Protein AF-M1B7R0-F1 (afdb_monomer_lite)

Foldseek 3Di:
DDDDDFFALCLCCPQQVCLLVLLLVLLLVVCVVPLQVLLLLLVQQVLCCQFPHLACQQLDDDDPAADHLCCAPCNPVHRDDSVSLVVSVVSSCVRHNPRAASSVSSQSSNQSSQVSQAHDHDRGGGDHHHDPYHDNPSSNPLDDALQDAPVSLQVSCVVSVHHPVRSLVSVLSLLEHKDFLLQQLCVLPDPDPLADVVLSVVSCVQRPNDDRRRGIDQQAPPRHSHSDCSNVVCLVVSNGRGPRSVNPD

Structure (mmCIF, N/CA/C/O backbone):
data_AF-M1B7R0-F1
#
_entry.id   AF-M1B7R0-F1
#
loop_
_atom_site.group_PDB
_atom_site.id
_atom_site.type_symbol
_atom_site.label_atom_id
_atom_site.label_alt_id
_atom_site.label_comp_id
_atom_site.label_asym_id
_atom_site.label_entity_id
_atom_site.label_seq_id
_atom_site.pdbx_PDB_ins_code
_atom_site.Cartn_x
_atom_site.Cartn_y
_atom_site.Cartn_z
_atom_site.occupancy
_atom_site.B_iso_or_equiv
_atom_site.auth_seq_id
_atom_site.auth_comp_id
_atom_site.auth_asym_id
_atom_site.auth_atom_id
_atom_site.pdbx_PDB_model_num
ATOM 1 N N . MET A 1 1 ? 5.293 -6.632 29.493 1.00 32.34 1 MET A N 1
ATOM 2 C CA . MET A 1 1 ? 4.558 -7.903 29.321 1.00 32.34 1 MET A CA 1
ATOM 3 C C . MET A 1 1 ? 3.553 -7.681 28.199 1.00 32.34 1 MET A C 1
ATOM 5 O O . MET A 1 1 ? 2.578 -6.973 28.404 1.00 32.34 1 MET A O 1
ATOM 9 N N . GLN A 1 2 ? 3.870 -8.128 26.983 1.00 43.91 2 GLN A N 1
ATOM 10 C CA . GLN A 1 2 ? 3.023 -7.921 25.803 1.00 43.91 2 GLN A CA 1
ATOM 11 C C . GLN A 1 2 ? 1.962 -9.028 25.794 1.00 43.91 2 GLN A C 1
ATOM 13 O O . GLN A 1 2 ? 2.296 -10.211 25.785 1.00 43.91 2 GLN A O 1
ATOM 18 N N . CYS A 1 3 ? 0.686 -8.660 25.907 1.00 49.50 3 CYS A N 1
ATOM 19 C CA . CYS A 1 3 ? -0.411 -9.622 25.883 1.00 49.50 3 CYS A CA 1
ATOM 20 C C . CYS A 1 3 ? -0.697 -9.995 24.421 1.00 49.50 3 CYS A C 1
ATOM 22 O O . CYS A 1 3 ? -1.231 -9.181 23.670 1.00 49.50 3 CYS A O 1
ATOM 24 N N . HIS A 1 4 ? -0.317 -11.204 24.002 1.00 55.84 4 HIS A N 1
ATOM 25 C CA . HIS A 1 4 ? -0.637 -11.722 22.671 1.00 55.84 4 HIS A CA 1
ATOM 26 C C . HIS A 1 4 ? -1.998 -12.421 22.708 1.00 55.84 4 HIS A C 1
ATOM 28 O O . HIS A 1 4 ? -2.091 -13.616 22.981 1.00 55.84 4 HIS A O 1
ATOM 34 N N . ALA A 1 5 ? -3.069 -11.670 22.449 1.00 65.69 5 ALA A N 1
ATOM 35 C CA . ALA A 1 5 ? -4.376 -12.268 22.206 1.00 65.69 5 ALA A CA 1
ATOM 36 C C . ALA A 1 5 ? -4.385 -12.942 20.822 1.00 65.69 5 ALA A C 1
ATOM 38 O O . ALA A 1 5 ? -3.961 -12.352 19.827 1.00 65.69 5 ALA A O 1
ATOM 39 N N . GLN A 1 6 ? -4.863 -14.185 20.751 1.00 85.00 6 GLN A N 1
ATOM 40 C CA . GLN A 1 6 ? -4.980 -14.906 19.486 1.00 85.00 6 GLN A CA 1
ATOM 41 C C . GLN A 1 6 ? -6.081 -14.278 18.620 1.00 85.00 6 GLN A C 1
ATOM 43 O O . GLN A 1 6 ? -7.233 -14.182 19.043 1.00 85.00 6 GLN A O 1
ATOM 48 N N . LEU A 1 7 ? -5.737 -13.882 17.390 1.00 95.88 7 LEU A N 1
ATOM 49 C CA . LEU A 1 7 ? -6.707 -13.340 16.439 1.00 95.88 7 LEU A CA 1
ATOM 50 C C . LEU A 1 7 ? -7.730 -14.411 16.015 1.00 95.88 7 LEU A C 1
ATOM 52 O O . LEU A 1 7 ? -7.374 -15.561 15.734 1.00 95.88 7 LEU A O 1
ATOM 56 N N . SER A 1 8 ? -8.998 -14.020 15.885 1.00 96.88 8 SER A N 1
ATOM 57 C CA . SER A 1 8 ? -10.110 -14.892 15.485 1.00 96.88 8 SER A CA 1
ATOM 58 C C . SER A 1 8 ? -10.881 -14.312 14.307 1.00 96.88 8 SER A C 1
ATOM 60 O O . SER A 1 8 ? -11.045 -13.105 14.194 1.00 96.88 8 SER A O 1
ATOM 62 N N . SER A 1 9 ? -11.401 -15.165 13.427 1.00 97.38 9 SER A N 1
ATOM 63 C CA . SER A 1 9 ? -12.282 -14.725 12.337 1.00 97.38 9 SER A CA 1
ATOM 64 C C . SER A 1 9 ? -13.678 -14.319 12.810 1.00 97.38 9 SER A C 1
ATOM 66 O O . SER A 1 9 ? -14.395 -13.676 12.059 1.00 97.38 9 SER A O 1
ATOM 68 N N . THR A 1 10 ? -14.046 -14.689 14.038 1.00 97.44 10 THR A N 1
ATOM 69 C CA . THR A 1 10 ? -15.365 -14.448 14.645 1.00 97.44 10 THR A CA 1
ATOM 70 C C . THR A 1 10 ? -15.328 -13.375 15.738 1.00 97.44 10 THR A C 1
ATOM 72 O O . THR A 1 10 ? -16.251 -13.261 16.542 1.00 97.44 10 THR A O 1
ATOM 75 N N . PHE A 1 11 ? -14.238 -12.597 15.816 1.00 98.31 11 PHE A N 1
ATOM 76 C CA . PHE A 1 11 ? -13.981 -11.658 16.917 1.00 98.31 11 PHE A CA 1
ATOM 77 C C . PHE A 1 11 ? -15.113 -10.632 17.120 1.00 98.31 11 PHE A C 1
ATOM 79 O O . PHE A 1 11 ? -15.439 -10.298 18.257 1.00 98.31 11 PHE A O 1
ATOM 86 N N . TYR A 1 12 ? -15.748 -10.178 16.033 1.00 98.12 12 TYR A N 1
ATOM 87 C CA . TYR A 1 12 ? -16.828 -9.185 16.069 1.00 98.12 12 TYR A CA 1
ATOM 88 C C . TYR A 1 12 ? -18.241 -9.772 15.950 1.00 98.12 12 TYR A C 1
ATOM 90 O O . TYR A 1 12 ? -19.204 -9.014 16.024 1.00 98.12 12 TYR A O 1
ATOM 98 N N . ASP A 1 13 ? -18.407 -11.094 15.835 1.00 97.81 13 ASP A N 1
ATOM 99 C CA . ASP A 1 13 ? -19.709 -11.721 15.535 1.00 97.81 13 ASP A CA 1
ATOM 100 C C . ASP A 1 13 ? -20.791 -11.411 16.575 1.00 97.81 13 ASP A C 1
ATOM 102 O O . ASP A 1 13 ? -21.977 -11.420 16.260 1.00 97.81 13 ASP A O 1
ATOM 106 N N . ARG A 1 14 ? -20.392 -11.145 17.825 1.00 97.69 14 ARG A N 1
ATOM 107 C CA . ARG A 1 14 ? -21.311 -10.802 18.921 1.00 97.69 14 ARG A CA 1
ATOM 108 C C . ARG A 1 14 ? -21.371 -9.309 19.222 1.00 97.69 14 ARG A C 1
ATOM 110 O O . ARG A 1 14 ? -22.409 -8.825 19.654 1.00 97.69 14 ARG A O 1
ATOM 117 N N . THR A 1 15 ? -20.261 -8.596 19.050 1.00 97.88 15 THR A N 1
ATOM 118 C CA . THR A 1 15 ? -20.110 -7.199 19.486 1.00 97.88 15 THR A CA 1
ATOM 119 C C . THR A 1 15 ? -20.397 -6.200 18.373 1.00 97.88 15 THR A C 1
ATOM 121 O O . THR A 1 15 ? -20.898 -5.114 18.646 1.00 97.88 15 THR A O 1
ATOM 124 N N . CYS A 1 16 ? -20.116 -6.558 17.119 1.00 98.25 16 CYS A N 1
ATOM 125 C CA . CYS A 1 16 ? -20.485 -5.773 15.949 1.00 98.25 16 CYS A CA 1
ATOM 126 C C . CYS A 1 16 ? -20.738 -6.674 14.724 1.00 98.25 16 CYS A C 1
ATOM 128 O O . CYS A 1 16 ? -19.926 -6.705 13.794 1.00 98.25 16 CYS A O 1
ATOM 130 N N . PRO A 1 17 ? -21.877 -7.393 14.684 1.00 97.69 17 PRO A N 1
ATOM 131 C CA . PRO A 1 17 ? -22.156 -8.395 13.648 1.00 97.69 17 PRO A CA 1
ATOM 132 C C . PRO A 1 17 ? -22.128 -7.841 12.213 1.00 97.69 17 PRO A C 1
ATOM 134 O O . PRO A 1 17 ? -21.801 -8.554 11.268 1.00 97.69 17 PRO A O 1
ATOM 137 N N . ASN A 1 18 ? -22.440 -6.551 12.044 1.00 97.56 18 ASN A N 1
ATOM 138 C CA . ASN A 1 18 ? -22.487 -5.890 10.738 1.00 97.56 18 ASN A CA 1
ATOM 139 C C . ASN A 1 18 ? -21.161 -5.226 10.324 1.00 97.56 18 ASN A C 1
ATOM 141 O O . ASN A 1 18 ? -21.087 -4.706 9.212 1.00 97.56 18 ASN A O 1
ATOM 145 N N . ALA A 1 19 ? -20.110 -5.260 11.159 1.00 97.81 19 ALA A N 1
ATOM 146 C CA . ALA A 1 19 ? -18.845 -4.555 10.914 1.00 97.81 19 ALA A CA 1
ATOM 147 C C . ALA A 1 19 ? -18.269 -4.828 9.516 1.00 97.81 19 ALA A C 1
ATOM 149 O O . ALA A 1 19 ? -18.014 -3.906 8.744 1.00 97.81 19 ALA A O 1
ATOM 150 N N . LEU A 1 20 ? -18.102 -6.108 9.169 1.00 98.06 20 LEU A N 1
ATOM 151 C CA . LEU A 1 20 ? -17.452 -6.528 7.925 1.00 98.06 20 LEU A CA 1
ATOM 152 C C . LEU A 1 20 ? -18.272 -6.123 6.694 1.00 98.06 20 LEU A C 1
ATOM 154 O O . LEU A 1 20 ? -17.705 -5.704 5.688 1.00 98.06 20 LEU A O 1
ATOM 158 N N . THR A 1 21 ? -19.601 -6.206 6.774 1.00 98.38 21 THR A N 1
ATOM 159 C CA . THR A 1 21 ? -20.500 -5.795 5.686 1.00 98.38 21 THR A CA 1
ATOM 160 C C . THR A 1 21 ? -20.486 -4.278 5.492 1.00 98.38 21 THR A C 1
ATOM 162 O O . THR A 1 21 ? -20.469 -3.805 4.350 1.00 98.38 21 THR A O 1
ATOM 165 N N . THR A 1 22 ? -20.443 -3.513 6.586 1.00 98.56 22 THR A N 1
ATOM 166 C CA . THR A 1 22 ? -20.322 -2.050 6.549 1.00 98.56 22 THR A CA 1
ATOM 167 C C . THR A 1 22 ? -19.002 -1.632 5.903 1.00 98.56 22 THR A C 1
ATOM 169 O O . THR A 1 22 ? -19.023 -0.885 4.926 1.00 98.56 22 THR A O 1
ATOM 172 N N . ILE A 1 23 ? -17.870 -2.195 6.349 1.00 98.75 23 ILE A N 1
ATOM 173 C CA . ILE A 1 23 ? -16.546 -1.929 5.758 1.00 98.75 23 ILE A CA 1
ATOM 174 C C . ILE A 1 23 ? -16.563 -2.260 4.262 1.00 98.75 23 ILE A C 1
ATOM 176 O O . ILE A 1 23 ? -16.250 -1.404 3.434 1.00 98.75 23 ILE A O 1
ATOM 180 N N . ARG A 1 24 ? -17.008 -3.469 3.892 1.00 98.62 24 ARG A N 1
ATOM 181 C CA . ARG A 1 24 ? -17.071 -3.910 2.491 1.00 98.62 24 ARG A CA 1
ATOM 182 C C . ARG A 1 24 ? -17.873 -2.957 1.611 1.00 98.62 24 ARG A C 1
ATOM 184 O O . ARG A 1 24 ? -17.514 -2.747 0.453 1.00 98.62 24 ARG A O 1
ATOM 191 N N . THR A 1 25 ? -18.958 -2.389 2.135 1.00 98.75 25 THR A N 1
ATOM 192 C CA . THR A 1 25 ? -19.803 -1.443 1.397 1.00 98.75 25 THR A CA 1
ATOM 193 C C . THR A 1 25 ? -19.042 -0.165 1.066 1.00 98.75 25 THR A C 1
ATOM 195 O O . THR A 1 25 ? -19.009 0.215 -0.107 1.00 98.75 25 THR A O 1
ATOM 198 N N . THR A 1 26 ? -18.371 0.433 2.051 1.00 98.69 26 THR A N 1
ATOM 199 C CA . THR A 1 26 ? -17.546 1.634 1.855 1.00 98.69 26 THR A CA 1
ATOM 200 C C . THR A 1 26 ? -16.394 1.369 0.886 1.00 98.69 26 THR A C 1
ATOM 202 O O . THR A 1 26 ? -16.197 2.116 -0.073 1.00 98.69 26 THR A O 1
ATOM 205 N N . ILE A 1 27 ? -15.678 0.252 1.056 1.00 98.75 27 ILE A N 1
ATOM 206 C CA . ILE A 1 27 ? -14.565 -0.120 0.169 1.00 98.75 27 ILE A CA 1
ATOM 207 C C . ILE A 1 27 ? -15.045 -0.356 -1.268 1.00 98.75 27 ILE A C 1
ATOM 209 O O . ILE A 1 27 ? -14.410 0.097 -2.223 1.00 98.75 27 ILE A O 1
ATOM 213 N N . ARG A 1 28 ? -16.197 -1.013 -1.447 1.00 98.81 28 ARG A N 1
ATOM 214 C CA . ARG A 1 28 ? -16.804 -1.214 -2.769 1.00 98.81 28 ARG A CA 1
ATOM 215 C C . ARG A 1 28 ? -17.145 0.108 -3.446 1.00 98.81 28 ARG A C 1
ATOM 217 O O . ARG A 1 28 ? -16.866 0.244 -4.634 1.00 98.81 28 ARG A O 1
ATOM 224 N N . GLN A 1 29 ? -17.729 1.058 -2.717 1.00 98.75 29 GLN A N 1
ATOM 225 C CA . GLN A 1 29 ? -18.044 2.384 -3.251 1.00 98.75 29 GLN A CA 1
ATOM 226 C C . GLN A 1 29 ? -16.767 3.101 -3.704 1.00 98.75 29 GLN A C 1
ATOM 228 O O . GLN A 1 29 ? -16.683 3.519 -4.858 1.00 98.75 29 GLN A O 1
ATOM 233 N N . ALA A 1 30 ? -15.736 3.132 -2.858 1.00 98.62 30 ALA A N 1
ATOM 234 C CA . ALA A 1 30 ? -14.454 3.752 -3.183 1.00 98.62 30 ALA A CA 1
ATOM 235 C C . ALA A 1 30 ? -13.805 3.154 -4.446 1.00 98.62 30 ALA A C 1
ATOM 237 O O . ALA A 1 30 ? -13.390 3.885 -5.343 1.00 98.62 30 ALA A O 1
ATOM 238 N N . ILE A 1 31 ? -13.772 1.822 -4.557 1.00 98.69 31 ILE A N 1
ATOM 239 C CA . ILE A 1 31 ? -13.193 1.118 -5.715 1.00 98.69 31 ILE A CA 1
ATOM 240 C C . ILE A 1 31 ? -14.047 1.288 -6.977 1.00 98.69 31 ILE A C 1
ATOM 242 O O . ILE A 1 31 ? -13.510 1.268 -8.086 1.00 98.69 31 ILE A O 1
ATOM 246 N N . SER A 1 32 ? -15.367 1.439 -6.838 1.00 98.25 32 SER A N 1
ATOM 247 C CA . SER A 1 32 ? -16.242 1.717 -7.981 1.00 98.25 32 SER A CA 1
ATOM 248 C C . SER A 1 32 ? -16.014 3.117 -8.557 1.00 98.25 32 SER A C 1
ATOM 250 O O . SER A 1 32 ? -16.057 3.275 -9.774 1.00 98.25 32 SER A O 1
ATOM 252 N N . SER A 1 33 ? -15.695 4.095 -7.703 1.00 98.31 33 SER A N 1
ATOM 253 C CA . SER A 1 33 ? -15.356 5.462 -8.112 1.00 98.31 33 SER A CA 1
ATOM 254 C C . SER A 1 33 ? -13.944 5.562 -8.693 1.00 98.31 33 SER A C 1
ATOM 256 O O . SER A 1 33 ? -13.729 6.233 -9.698 1.00 98.31 33 SER A O 1
ATOM 258 N N . GLU A 1 34 ? -12.972 4.878 -8.087 1.00 97.94 34 GLU A N 1
ATOM 259 C CA . GLU A 1 34 ? -11.593 4.829 -8.566 1.00 97.94 34 GLU A CA 1
ATOM 260 C C . GLU A 1 34 ? -11.043 3.404 -8.448 1.00 97.94 34 GLU A C 1
ATOM 262 O O . GLU A 1 34 ? -10.618 2.957 -7.382 1.00 97.94 34 GLU A O 1
ATOM 267 N N . ARG A 1 35 ? -10.967 2.688 -9.575 1.00 97.62 35 ARG A N 1
ATOM 268 C CA . ARG A 1 35 ? -10.533 1.279 -9.611 1.00 97.62 35 ARG A CA 1
ATOM 269 C C . ARG A 1 35 ? -9.136 1.056 -9.010 1.00 97.62 35 ARG A C 1
ATOM 271 O O . ARG A 1 35 ? -8.900 0.027 -8.378 1.00 97.62 35 ARG A O 1
ATOM 278 N N . ARG A 1 36 ? -8.233 2.043 -9.141 1.00 97.75 36 ARG A N 1
ATOM 279 C CA . ARG A 1 36 ? -6.878 2.038 -8.553 1.00 97.75 36 ARG A CA 1
ATOM 280 C C . ARG A 1 36 ? -6.894 1.975 -7.022 1.00 97.75 36 ARG A C 1
ATOM 282 O O . ARG A 1 36 ? -5.929 1.479 -6.441 1.00 97.75 36 ARG A O 1
ATOM 289 N N . MET A 1 37 ? -7.972 2.418 -6.371 1.00 98.69 37 MET A N 1
ATOM 290 C CA . MET A 1 37 ? -8.078 2.436 -4.911 1.00 98.69 37 MET A CA 1
ATOM 291 C C . MET A 1 37 ? -7.898 1.043 -4.298 1.00 98.69 37 MET A C 1
ATOM 293 O O . MET A 1 37 ? -7.361 0.926 -3.202 1.00 98.69 37 MET A O 1
ATOM 297 N N . ALA A 1 38 ? -8.235 -0.026 -5.028 1.00 98.69 38 ALA A N 1
ATOM 298 C CA . ALA A 1 38 ? -7.974 -1.388 -4.574 1.00 98.69 38 ALA A CA 1
ATOM 299 C C . ALA A 1 38 ? -6.478 -1.631 -4.300 1.00 98.69 38 ALA A C 1
ATOM 301 O O . ALA A 1 38 ? -6.110 -2.139 -3.243 1.00 98.69 38 ALA A O 1
ATOM 302 N N . ALA A 1 39 ? -5.608 -1.199 -5.219 1.00 98.75 39 ALA A N 1
ATOM 303 C CA . ALA A 1 39 ? -4.160 -1.305 -5.057 1.00 98.75 39 ALA A CA 1
ATOM 304 C C . ALA A 1 39 ? -3.657 -0.435 -3.898 1.00 98.75 39 ALA A C 1
ATOM 306 O O . ALA A 1 39 ? -2.794 -0.855 -3.131 1.00 98.75 39 ALA A O 1
ATOM 307 N N . SER A 1 40 ? -4.219 0.767 -3.747 1.00 98.81 40 SER A N 1
ATOM 308 C CA . SER A 1 40 ? -3.869 1.681 -2.658 1.00 98.81 40 SER A CA 1
ATOM 309 C C . SER A 1 40 ? -4.204 1.109 -1.282 1.00 98.81 40 SER A C 1
ATOM 311 O O . SER A 1 40 ? -3.361 1.172 -0.397 1.00 98.81 40 SER A O 1
ATOM 313 N N . LEU A 1 41 ? -5.376 0.492 -1.116 1.00 98.88 41 LEU A N 1
ATOM 314 C CA . LEU A 1 41 ? -5.804 -0.107 0.153 1.00 98.88 41 LEU A CA 1
ATOM 315 C C . LEU A 1 41 ? -4.994 -1.358 0.517 1.00 98.88 41 LEU A C 1
ATOM 317 O O . LEU A 1 41 ? -4.623 -1.531 1.675 1.00 98.88 41 LEU A O 1
ATOM 321 N N . ILE A 1 42 ? -4.662 -2.202 -0.467 1.00 98.88 42 ILE A N 1
ATOM 322 C CA . ILE A 1 42 ? -3.756 -3.342 -0.250 1.00 98.88 42 ILE A CA 1
ATOM 323 C C . ILE A 1 42 ? -2.377 -2.841 0.188 1.00 98.88 42 ILE A C 1
ATOM 325 O O . ILE A 1 42 ? -1.817 -3.348 1.160 1.00 98.88 42 ILE A O 1
ATOM 329 N N . ARG A 1 43 ? -1.846 -1.813 -0.489 1.00 98.81 43 ARG A N 1
ATOM 330 C CA . ARG A 1 43 ? -0.564 -1.203 -0.125 1.00 98.81 43 ARG A CA 1
ATOM 331 C C . ARG A 1 43 ? -0.607 -0.570 1.266 1.00 98.81 43 ARG A C 1
ATOM 333 O O . ARG A 1 43 ? 0.356 -0.712 2.005 1.00 98.81 43 ARG A O 1
ATOM 340 N N . LEU A 1 44 ? -1.704 0.085 1.636 1.00 98.81 44 LEU A N 1
ATOM 341 C CA . LEU A 1 44 ? -1.870 0.701 2.951 1.00 98.81 44 LEU A CA 1
ATOM 342 C C . LEU A 1 44 ? -1.763 -0.344 4.072 1.00 98.81 44 LEU A C 1
ATOM 344 O O . LEU A 1 44 ? -1.021 -0.138 5.024 1.00 98.81 44 LEU A O 1
ATOM 348 N N . HIS A 1 45 ? -2.414 -1.502 3.915 1.00 98.88 45 HIS A N 1
ATOM 349 C CA . HIS A 1 45 ? -2.290 -2.599 4.878 1.00 98.88 45 HIS A CA 1
ATOM 350 C C . HIS A 1 45 ? -0.888 -3.227 4.901 1.00 98.88 45 HIS A C 1
ATOM 352 O O . HIS A 1 45 ? -0.390 -3.560 5.971 1.00 98.88 45 HIS A O 1
ATOM 358 N N . PHE A 1 46 ? -0.230 -3.369 3.743 1.00 98.88 46 PHE A N 1
ATOM 359 C CA . PHE A 1 46 ? 1.165 -3.822 3.694 1.00 98.88 46 PHE A CA 1
ATOM 360 C C . PHE A 1 46 ? 2.088 -2.877 4.473 1.00 98.88 46 PHE A C 1
ATOM 362 O O . PHE A 1 46 ? 2.876 -3.348 5.288 1.00 98.88 46 PHE A O 1
ATOM 369 N N . HIS A 1 47 ? 1.964 -1.567 4.245 1.00 98.81 47 HIS A N 1
ATOM 370 C CA . HIS A 1 47 ? 2.793 -0.558 4.901 1.00 98.81 47 HIS A CA 1
ATOM 371 C C . HIS A 1 47 ? 2.558 -0.507 6.413 1.00 98.81 47 HIS A C 1
ATOM 373 O O . HIS A 1 47 ? 3.532 -0.415 7.146 1.00 98.81 47 HIS A O 1
ATOM 379 N N . ASP A 1 48 ? 1.306 -0.642 6.857 1.00 98.88 48 ASP A N 1
ATOM 380 C CA . ASP A 1 48 ? 0.961 -0.790 8.274 1.00 98.88 48 ASP A CA 1
ATOM 381 C C . ASP A 1 48 ? 1.660 -2.022 8.867 1.00 98.88 48 ASP A C 1
ATOM 383 O O . ASP A 1 48 ? 2.539 -1.917 9.705 1.00 98.88 48 ASP A O 1
ATOM 387 N N . CYS A 1 49 ? 1.407 -3.212 8.320 1.00 98.75 49 CYS A N 1
ATOM 388 C CA . CYS A 1 49 ? 1.959 -4.452 8.865 1.00 98.75 49 CYS A CA 1
ATOM 389 C C . CYS A 1 49 ? 3.492 -4.545 8.864 1.00 98.75 49 CYS A C 1
ATOM 391 O O . CYS A 1 49 ? 4.059 -5.277 9.681 1.00 98.75 49 CYS A O 1
ATOM 393 N N . PHE A 1 50 ? 4.168 -3.883 7.923 1.00 98.62 50 PHE A N 1
ATOM 394 C CA . PHE A 1 50 ? 5.626 -3.923 7.839 1.00 98.62 50 PHE A CA 1
ATOM 395 C C . PHE A 1 50 ? 6.314 -3.018 8.859 1.00 98.62 50 PHE A C 1
ATOM 397 O O . PHE A 1 50 ? 7.483 -3.261 9.162 1.00 98.62 50 PHE A O 1
ATOM 404 N N . VAL A 1 51 ? 5.626 -2.032 9.429 1.00 98.62 51 VAL A N 1
ATOM 405 C CA . VAL A 1 51 ? 6.188 -1.088 10.399 1.00 98.62 51 VAL A CA 1
ATOM 406 C C . VAL A 1 51 ? 5.550 -1.377 11.745 1.00 98.62 51 VAL A C 1
ATOM 408 O O . VAL A 1 51 ? 4.347 -1.299 11.869 1.00 98.62 51 VAL A O 1
ATOM 411 N N . GLN A 1 52 ? 6.334 -1.792 12.745 1.00 97.06 52 GLN A N 1
ATOM 412 C CA . GLN A 1 52 ? 5.862 -2.144 14.104 1.00 97.06 52 GLN A CA 1
ATOM 413 C C . GLN A 1 52 ? 4.672 -3.139 14.234 1.00 97.06 52 GLN A C 1
ATOM 415 O O . GLN A 1 52 ? 4.297 -3.490 15.351 1.00 97.06 52 GLN A O 1
ATOM 420 N N . GLY A 1 53 ? 4.182 -3.719 13.133 1.00 97.88 53 GLY A N 1
ATOM 421 C CA . GLY A 1 53 ? 3.096 -4.700 13.097 1.00 97.88 53 GLY A CA 1
ATOM 422 C C . GLY A 1 53 ? 1.798 -4.096 12.561 1.00 97.88 53 GLY A C 1
ATOM 423 O O . GLY A 1 53 ? 1.706 -2.908 12.324 1.00 97.88 53 GLY A O 1
ATOM 424 N N . CYS A 1 54 ? 0.771 -4.920 12.337 1.00 98.50 54 CYS A N 1
ATOM 425 C CA . CYS A 1 54 ? -0.514 -4.418 11.837 1.00 98.50 54 CYS A CA 1
ATOM 426 C C . CYS A 1 54 ? -1.297 -3.754 12.986 1.00 98.50 54 CYS A C 1
ATOM 428 O O . CYS A 1 54 ? -2.116 -4.417 13.633 1.00 98.50 54 CYS A O 1
ATOM 430 N N . ASP A 1 55 ? -0.999 -2.501 13.298 1.00 98.62 55 ASP A N 1
ATOM 431 C CA . ASP A 1 55 ? -1.499 -1.808 14.487 1.00 98.62 55 ASP A CA 1
ATOM 432 C C . ASP A 1 55 ? -2.075 -0.414 14.181 1.00 98.62 55 ASP A C 1
ATOM 434 O O . ASP A 1 55 ? -2.349 0.355 15.098 1.00 98.62 55 ASP A O 1
ATOM 438 N N . ALA A 1 56 ? -2.323 -0.099 12.907 1.00 98.75 56 ALA A N 1
ATOM 439 C CA . ALA A 1 56 ? -2.822 1.192 12.438 1.00 98.75 56 ALA A CA 1
ATOM 440 C C . ALA A 1 56 ? -1.920 2.396 12.768 1.00 98.75 56 ALA A C 1
ATOM 442 O O . ALA A 1 56 ? -2.380 3.538 12.652 1.00 98.75 56 ALA A O 1
ATOM 443 N N . SER A 1 57 ? -0.648 2.187 13.122 1.00 98.81 57 SER A N 1
ATOM 444 C CA . SER A 1 57 ? 0.295 3.279 13.383 1.00 98.81 57 SER A CA 1
ATOM 445 C C . SER A 1 57 ? 0.475 4.198 12.175 1.00 98.81 57 SER A C 1
ATOM 447 O O . SER A 1 57 ? 0.539 5.420 12.328 1.00 98.81 57 SER A O 1
ATOM 449 N N . LEU A 1 58 ? 0.417 3.634 10.965 1.00 98.81 58 LEU A N 1
ATOM 450 C CA . LEU A 1 58 ? 0.478 4.366 9.700 1.00 98.81 58 LEU A CA 1
ATOM 451 C C . LEU A 1 58 ? -0.636 5.417 9.548 1.00 98.81 58 LEU A C 1
ATOM 453 O O . LEU A 1 58 ? -0.506 6.371 8.774 1.00 98.81 58 LEU A O 1
ATOM 457 N N . LEU A 1 59 ? -1.762 5.243 10.245 1.00 98.75 59 LEU A N 1
ATOM 458 C CA . LEU A 1 59 ? -2.900 6.158 10.163 1.00 98.75 59 LEU A CA 1
ATOM 459 C C . LEU A 1 59 ? -2.736 7.391 11.054 1.00 98.75 59 LEU A C 1
ATOM 461 O O . LEU A 1 59 ? -3.432 8.380 10.813 1.00 98.75 59 LEU A O 1
ATOM 465 N N . LEU A 1 60 ? -1.829 7.357 12.033 1.00 98.69 60 LEU A N 1
ATOM 466 C CA . LEU A 1 60 ? -1.618 8.451 12.975 1.00 98.69 60 LEU A CA 1
ATOM 467 C C . LEU A 1 60 ? -1.015 9.669 12.268 1.00 98.69 60 LEU A C 1
ATOM 469 O O . LEU A 1 60 ? 0.002 9.581 11.573 1.00 98.69 60 LEU A O 1
ATOM 473 N N . ASP A 1 61 ? -1.665 10.815 12.443 1.00 98.44 61 ASP A N 1
ATOM 474 C CA . ASP A 1 61 ? -1.180 12.100 11.951 1.00 98.44 61 ASP A CA 1
ATOM 475 C C . ASP A 1 61 ? -0.064 12.668 12.833 1.00 98.44 61 ASP A C 1
ATOM 477 O O . ASP A 1 61 ? 0.149 12.244 13.971 1.00 98.44 61 ASP A O 1
ATOM 481 N N . GLU A 1 62 ? 0.655 13.641 12.277 1.00 97.88 62 GLU A N 1
ATOM 482 C CA . GLU A 1 62 ? 1.689 14.390 12.985 1.00 97.88 62 GLU A CA 1
ATOM 483 C C . GLU A 1 62 ? 1.083 15.109 14.201 1.00 97.88 62 GLU A C 1
ATOM 485 O O . GLU A 1 62 ? 0.057 15.787 14.100 1.00 97.88 62 GLU A O 1
ATOM 490 N N . THR A 1 63 ? 1.735 14.991 15.355 1.00 97.62 63 THR A N 1
ATOM 491 C CA . THR A 1 63 ? 1.383 15.726 16.580 1.00 97.62 63 THR A CA 1
ATOM 492 C C . THR A 1 63 ? 2.666 16.174 17.286 1.00 97.62 63 THR A C 1
ATOM 494 O O . THR A 1 63 ? 3.736 15.662 16.967 1.00 97.62 63 THR A O 1
ATOM 497 N N . PRO A 1 64 ? 2.614 17.052 18.307 1.00 97.75 64 PRO A N 1
ATOM 498 C CA . PRO A 1 64 ? 3.816 17.443 19.051 1.00 97.75 64 PRO A CA 1
ATOM 499 C C . PRO A 1 64 ? 4.612 16.276 19.662 1.00 97.75 64 PRO A C 1
ATOM 501 O O . PRO A 1 64 ? 5.777 16.452 20.007 1.00 97.75 64 PRO A O 1
ATOM 504 N N . THR A 1 65 ? 3.994 15.101 19.824 1.00 96.12 65 THR A N 1
ATOM 505 C CA . THR A 1 65 ? 4.627 13.899 20.389 1.00 96.12 65 THR A CA 1
ATOM 506 C C . THR A 1 65 ? 4.691 12.719 19.416 1.00 96.12 65 THR A C 1
ATOM 508 O O . THR A 1 65 ? 5.174 11.659 19.806 1.00 96.12 65 THR A O 1
ATOM 511 N N . ILE A 1 66 ? 4.197 12.857 18.180 1.00 98.06 66 ILE A N 1
ATOM 512 C CA . ILE A 1 66 ? 4.177 11.784 17.173 1.00 98.06 66 ILE A CA 1
ATOM 513 C C . ILE A 1 66 ? 4.709 12.333 15.856 1.00 98.06 66 ILE A C 1
ATOM 515 O O . ILE A 1 66 ? 4.028 13.131 15.218 1.00 98.06 66 ILE A O 1
ATOM 519 N N . VAL A 1 67 ? 5.863 11.811 15.433 1.00 98.38 67 VAL A N 1
ATOM 520 C CA . VAL A 1 67 ? 6.343 11.958 14.055 1.00 98.38 67 VAL A CA 1
ATOM 521 C C . VAL A 1 67 ? 5.647 10.913 13.197 1.00 98.38 67 VAL A C 1
ATOM 523 O O . VAL A 1 67 ? 5.816 9.710 13.418 1.00 98.38 67 VAL A O 1
ATOM 526 N N . SER A 1 68 ? 4.829 11.362 12.247 1.00 98.56 68 SER A N 1
ATOM 527 C CA . SER A 1 68 ? 3.960 10.462 11.485 1.00 98.56 68 SER A CA 1
ATOM 528 C C . SER A 1 68 ? 4.750 9.595 10.509 1.00 98.56 68 SER A C 1
ATOM 530 O O . SER A 1 68 ? 5.609 10.075 9.776 1.00 98.56 68 SER A O 1
ATOM 532 N N . GLU A 1 69 ? 4.383 8.321 10.382 1.00 98.88 69 GLU A N 1
ATOM 533 C CA . GLU A 1 69 ? 4.912 7.457 9.319 1.00 98.88 69 GLU A CA 1
ATOM 534 C C . GLU A 1 69 ? 4.553 7.964 7.917 1.00 98.88 69 GLU A C 1
ATOM 536 O O . GLU A 1 69 ? 5.257 7.658 6.954 1.00 98.88 69 GLU A O 1
ATOM 541 N N . LYS A 1 70 ? 3.496 8.778 7.777 1.00 98.69 70 LYS A N 1
ATOM 542 C CA . LYS A 1 70 ? 3.057 9.345 6.491 1.00 98.69 70 LYS A CA 1
ATOM 543 C C . LYS A 1 70 ? 4.130 10.223 5.837 1.00 98.69 70 LYS A C 1
ATOM 545 O O . LYS A 1 70 ? 4.108 10.384 4.616 1.00 98.69 70 LYS A O 1
ATOM 550 N N . THR A 1 71 ? 5.061 10.768 6.623 1.00 98.19 71 THR A N 1
ATOM 551 C CA . THR A 1 71 ? 6.159 11.620 6.143 1.00 98.19 71 THR A CA 1
ATOM 552 C C . THR A 1 71 ? 7.466 10.859 5.896 1.00 98.19 71 THR A C 1
ATOM 554 O O . THR A 1 71 ? 8.431 11.466 5.437 1.00 98.19 71 THR A O 1
ATOM 557 N N . ALA A 1 72 ? 7.509 9.542 6.132 1.00 98.50 72 ALA A N 1
ATOM 558 C CA . ALA A 1 72 ? 8.654 8.704 5.770 1.00 98.50 72 ALA A CA 1
ATOM 559 C C . ALA A 1 72 ? 8.792 8.571 4.246 1.00 98.50 72 ALA A C 1
ATOM 561 O O . ALA A 1 72 ? 7.781 8.516 3.542 1.00 98.50 72 ALA A O 1
ATOM 562 N N . LEU A 1 73 ? 10.014 8.468 3.717 1.00 97.56 73 LEU A N 1
ATOM 563 C CA . LEU A 1 73 ? 10.307 8.446 2.278 1.00 97.56 73 LEU A CA 1
ATOM 564 C C . LEU A 1 73 ? 9.455 7.432 1.482 1.00 97.56 73 LEU A C 1
ATOM 566 O O . LEU A 1 73 ? 8.941 7.800 0.422 1.00 97.56 73 LEU A O 1
ATOM 570 N N . PRO A 1 74 ? 9.217 6.186 1.948 1.00 97.94 74 PRO A N 1
ATOM 571 C CA . PRO A 1 74 ? 8.384 5.230 1.208 1.00 97.94 74 PRO A CA 1
ATOM 572 C C . PRO A 1 74 ? 6.892 5.615 1.147 1.00 97.94 74 PRO A C 1
ATOM 574 O O . PRO A 1 74 ? 6.152 5.121 0.281 1.00 97.94 74 PRO A O 1
ATOM 577 N N . ASN A 1 75 ? 6.446 6.484 2.057 1.00 98.62 75 ASN A N 1
ATOM 578 C CA . ASN A 1 75 ? 5.061 6.921 2.227 1.00 98.62 75 ASN A CA 1
ATOM 579 C C . ASN A 1 75 ? 4.796 8.300 1.609 1.00 98.62 75 ASN A C 1
ATOM 581 O O . ASN A 1 75 ? 3.763 8.487 0.957 1.00 98.62 75 ASN A O 1
ATOM 585 N N . LEU A 1 76 ? 5.732 9.235 1.767 1.00 97.81 76 LEU A N 1
ATOM 586 C CA . LEU A 1 76 ? 5.595 10.641 1.412 1.00 97.81 76 LEU A CA 1
ATOM 587 C C . LEU A 1 76 ? 5.233 10.817 -0.069 1.00 97.81 76 LEU A C 1
ATOM 589 O O . LEU A 1 76 ? 5.941 10.366 -0.968 1.00 97.81 76 LEU A O 1
ATOM 593 N N . GLY A 1 77 ? 4.088 11.454 -0.329 1.00 96.81 77 GLY A N 1
ATOM 594 C CA . GLY A 1 77 ? 3.585 11.665 -1.692 1.00 96.81 77 GLY A CA 1
ATOM 595 C C . GLY A 1 77 ? 3.314 10.367 -2.468 1.00 96.81 77 GLY A C 1
ATOM 596 O O . GLY A 1 77 ? 3.345 10.372 -3.698 1.00 96.81 77 GLY A O 1
ATOM 597 N N . SER A 1 78 ? 3.091 9.245 -1.773 1.00 98.06 78 SER A N 1
ATOM 598 C CA . SER A 1 78 ? 3.052 7.909 -2.375 1.00 98.06 78 SER A CA 1
ATOM 599 C C . SER A 1 78 ? 1.898 7.049 -1.856 1.00 98.06 78 SER A C 1
ATOM 601 O O . SER A 1 78 ? 1.071 6.581 -2.647 1.00 98.06 78 SER A O 1
ATOM 603 N N . VAL A 1 79 ? 1.826 6.801 -0.544 1.00 97.69 79 VAL A N 1
ATOM 604 C CA . VAL A 1 79 ? 0.720 6.037 0.053 1.00 97.69 79 VAL A CA 1
ATOM 605 C C . VAL A 1 79 ? -0.555 6.891 0.058 1.00 97.69 79 VAL A C 1
ATOM 607 O O . VAL A 1 79 ? -0.502 8.110 0.198 1.00 97.69 79 VAL A O 1
ATOM 610 N N . ARG A 1 80 ? -1.715 6.269 -0.172 1.00 98.50 80 ARG A N 1
ATOM 611 C CA . ARG A 1 80 ? -3.008 6.963 -0.295 1.00 98.50 80 ARG A CA 1
ATOM 612 C C . ARG A 1 80 ? -4.158 6.049 0.113 1.00 98.50 80 ARG A C 1
ATOM 614 O O . ARG A 1 80 ? -3.977 4.839 0.207 1.00 98.50 80 ARG A O 1
ATOM 621 N N . GLY A 1 81 ? -5.343 6.630 0.289 1.00 98.19 81 GLY A N 1
ATOM 622 C CA . GLY A 1 81 ? -6.553 5.908 0.700 1.00 98.19 81 GLY A CA 1
ATOM 623 C C . GLY A 1 81 ? -6.938 6.104 2.168 1.00 98.19 81 GLY A C 1
ATOM 624 O O . GLY A 1 81 ? -7.914 5.504 2.600 1.00 98.19 81 GLY A O 1
ATOM 625 N N . PHE A 1 82 ? -6.232 6.967 2.910 1.00 98.81 82 PHE A N 1
ATOM 626 C CA . PHE A 1 82 ? -6.525 7.292 4.315 1.00 98.81 82 PHE A CA 1
ATOM 627 C C . PHE A 1 82 ? -7.991 7.685 4.542 1.00 98.81 82 PHE A C 1
ATOM 629 O O . PHE A 1 82 ? -8.672 7.043 5.335 1.00 98.81 82 PHE A O 1
ATOM 636 N N . GLY A 1 83 ? -8.518 8.621 3.742 1.00 98.56 83 GLY A N 1
ATOM 637 C CA . GLY A 1 83 ? -9.918 9.049 3.842 1.00 98.56 83 GLY A CA 1
ATOM 638 C C . GLY A 1 83 ? -10.937 7.919 3.639 1.00 98.56 83 GLY A C 1
ATOM 639 O O . GLY A 1 83 ? -11.992 7.928 4.254 1.00 98.56 83 GLY A O 1
ATOM 640 N N . ILE A 1 84 ? -10.610 6.883 2.855 1.00 98.69 84 ILE A N 1
ATOM 641 C CA . ILE A 1 84 ? -11.497 5.719 2.678 1.00 98.69 84 ILE A CA 1
ATOM 642 C C . ILE A 1 84 ? -11.550 4.864 3.951 1.00 98.69 84 ILE A C 1
ATOM 644 O O . ILE A 1 84 ? -12.597 4.309 4.288 1.00 98.69 84 ILE A O 1
ATOM 648 N N . ILE A 1 85 ? -10.430 4.761 4.671 1.00 98.81 85 ILE A N 1
ATOM 649 C CA . ILE A 1 85 ? -10.375 4.081 5.969 1.00 98.81 85 ILE A CA 1
ATOM 650 C C . ILE A 1 85 ? -11.115 4.896 7.029 1.00 98.81 85 ILE A C 1
ATOM 652 O O . ILE A 1 85 ? -11.881 4.321 7.798 1.00 98.81 85 ILE A O 1
ATOM 656 N N . GLU A 1 86 ? -10.958 6.220 7.030 1.00 98.69 86 GLU A N 1
ATOM 657 C CA . GLU A 1 86 ? -11.717 7.129 7.900 1.00 98.69 86 GLU A CA 1
ATOM 658 C C . GLU A 1 86 ? -13.226 7.042 7.636 1.00 98.69 86 GLU A C 1
ATOM 660 O O . GLU A 1 86 ? -14.017 6.967 8.577 1.00 98.69 86 GLU A O 1
ATOM 665 N N . ASP A 1 87 ? -13.636 6.972 6.368 1.00 98.75 87 ASP A N 1
ATOM 666 C CA . ASP A 1 87 ? -15.029 6.771 5.976 1.00 98.75 87 ASP A CA 1
ATOM 667 C C . ASP A 1 87 ? -15.570 5.435 6.486 1.00 98.75 87 ASP A C 1
ATOM 669 O O . ASP A 1 87 ? -16.643 5.386 7.091 1.00 98.75 87 ASP A O 1
ATOM 673 N N . ALA A 1 88 ? -14.819 4.347 6.296 1.00 98.81 88 ALA A N 1
ATOM 674 C CA . ALA A 1 88 ? -15.211 3.031 6.789 1.00 98.81 88 ALA A CA 1
ATOM 675 C C . ALA A 1 88 ? -15.311 3.023 8.321 1.00 98.81 88 ALA A C 1
ATOM 677 O O . ALA A 1 88 ? -16.295 2.525 8.869 1.00 98.81 88 ALA A O 1
ATOM 678 N N . LYS A 1 89 ? -14.338 3.631 9.010 1.00 98.75 89 LYS A N 1
ATOM 679 C CA . LYS A 1 89 ? -14.337 3.784 10.467 1.00 98.75 89 LYS A CA 1
ATOM 680 C C . LYS A 1 89 ? -15.562 4.554 10.933 1.00 98.75 89 LYS A C 1
ATOM 682 O O . LYS A 1 89 ? -16.268 4.073 11.811 1.00 98.75 89 LYS A O 1
ATOM 687 N N . ARG A 1 90 ? -15.875 5.691 10.314 1.00 98.75 90 ARG A N 1
ATOM 688 C CA . ARG A 1 90 ? -17.049 6.497 10.659 1.00 98.75 90 ARG A CA 1
ATOM 689 C C . ARG A 1 90 ? -18.356 5.718 10.504 1.00 98.75 90 ARG A C 1
ATOM 691 O O . ARG A 1 90 ? -19.201 5.790 11.390 1.00 98.75 90 ARG A O 1
ATOM 698 N N . GLU A 1 91 ? -18.541 4.977 9.412 1.00 98.69 91 GLU A N 1
ATOM 699 C CA . GLU A 1 91 ? -19.768 4.187 9.220 1.00 98.69 91 GLU A CA 1
ATOM 700 C C . GLU A 1 91 ? -19.879 3.022 10.218 1.00 98.69 91 GLU A C 1
ATOM 702 O O . GLU A 1 91 ? -20.969 2.721 10.713 1.00 98.69 91 GLU A O 1
ATOM 707 N N . VAL A 1 92 ? -18.756 2.394 10.571 1.00 98.62 92 VAL A N 1
ATOM 708 C CA . VAL A 1 92 ? -18.723 1.351 11.604 1.00 98.62 92 VAL A CA 1
ATOM 709 C C . VAL A 1 92 ? -19.026 1.931 12.988 1.00 98.62 92 VAL A C 1
ATOM 711 O O . VAL A 1 92 ? -19.849 1.369 13.707 1.00 98.62 92 VAL A O 1
ATOM 714 N N . GLU A 1 93 ? -18.455 3.084 13.339 1.00 98.69 93 GLU A N 1
ATOM 715 C CA . GLU A 1 93 ? -18.681 3.753 14.629 1.00 98.69 93 GLU A CA 1
ATOM 716 C C . GLU A 1 93 ? -20.139 4.186 14.834 1.00 98.69 93 GLU A C 1
ATOM 718 O O . GLU A 1 93 ? -20.633 4.138 15.956 1.00 98.69 93 GLU A O 1
ATOM 723 N N . LYS A 1 94 ? -20.879 4.520 13.766 1.00 98.31 94 LYS A N 1
ATOM 724 C CA . LYS A 1 94 ? -22.336 4.752 13.854 1.00 98.31 94 LYS A CA 1
ATOM 725 C C . LYS A 1 94 ? -23.115 3.507 14.286 1.00 98.31 94 LYS A C 1
ATOM 727 O O . LYS A 1 94 ? -24.210 3.630 14.826 1.00 98.31 94 LYS A O 1
ATOM 732 N N . THR A 1 95 ? -22.583 2.321 13.999 1.00 94.50 95 THR A N 1
ATOM 733 C CA . THR A 1 95 ? -23.249 1.037 14.249 1.00 94.50 95 THR A CA 1
ATOM 734 C C . THR A 1 95 ? -22.813 0.426 15.579 1.00 94.50 95 THR A C 1
ATOM 736 O O . THR A 1 95 ? -23.639 -0.111 16.312 1.00 94.50 95 THR A O 1
ATOM 739 N N . CYS A 1 96 ? -21.518 0.482 15.888 1.00 96.81 96 CYS A N 1
ATOM 740 C CA . CYS A 1 96 ? -20.925 -0.132 17.073 1.00 96.81 96 CYS A CA 1
ATOM 741 C C . CYS A 1 96 ? -19.776 0.731 17.627 1.00 96.81 96 CYS A C 1
ATOM 743 O O . CYS A 1 96 ? -18.601 0.448 17.364 1.00 96.81 96 CYS A O 1
ATOM 745 N N . PRO A 1 97 ? -20.109 1.782 18.399 1.00 98.25 97 PRO A N 1
ATOM 746 C CA . PRO A 1 97 ? -19.131 2.739 18.903 1.00 98.25 97 PRO A CA 1
ATOM 747 C C . PRO A 1 97 ? -18.010 2.076 19.713 1.00 98.25 97 PRO A C 1
ATOM 749 O O . PRO A 1 97 ? -18.273 1.319 20.648 1.00 98.25 97 PRO A O 1
ATOM 752 N N . GLY A 1 98 ? -16.757 2.371 19.370 1.00 97.75 98 GLY A N 1
ATOM 753 C CA . GLY A 1 98 ? -15.566 1.947 20.107 1.00 97.75 98 GLY A CA 1
ATOM 754 C C . GLY A 1 98 ? -15.242 0.451 20.042 1.00 97.75 98 GLY A C 1
ATOM 755 O O . GLY A 1 98 ? -14.415 -0.017 20.825 1.00 97.75 98 GLY A O 1
ATOM 756 N N . ILE A 1 99 ? -15.877 -0.315 19.147 1.00 98.44 99 ILE A N 1
ATOM 757 C CA . ILE A 1 99 ? -15.702 -1.775 19.082 1.00 98.44 99 ILE A CA 1
ATOM 758 C C . ILE A 1 99 ? -14.617 -2.195 18.087 1.00 98.44 99 ILE A C 1
ATOM 760 O O . ILE A 1 99 ? -13.753 -3.009 18.419 1.00 98.44 99 ILE A O 1
ATOM 764 N N . VAL A 1 100 ? -14.669 -1.685 16.856 1.00 98.62 100 VAL A N 1
ATOM 765 C CA . VAL A 1 100 ? -13.825 -2.172 15.754 1.00 98.62 100 VAL A CA 1
ATOM 766 C C . VAL A 1 100 ? -12.570 -1.316 15.632 1.00 98.62 100 VAL A C 1
ATOM 768 O O . VAL A 1 100 ? -12.670 -0.098 15.500 1.00 98.62 100 VAL A O 1
ATOM 771 N N . SER A 1 101 ? -11.390 -1.933 15.656 1.00 98.75 101 SER A N 1
ATOM 772 C CA . SER A 1 101 ? -10.116 -1.213 15.541 1.00 98.75 101 SER A CA 1
ATOM 773 C C . SER A 1 101 ? -9.857 -0.743 14.110 1.00 98.75 101 SER A C 1
ATOM 775 O O . SER A 1 101 ? -10.295 -1.367 13.139 1.00 98.75 101 SER A O 1
ATOM 777 N N . CYS A 1 102 ? -9.119 0.352 13.963 1.00 98.88 102 CYS A N 1
ATOM 778 C CA . CYS A 1 102 ? -8.634 0.804 12.662 1.00 98.88 102 CYS A CA 1
ATOM 779 C C . CYS A 1 102 ? -7.710 -0.241 12.009 1.00 98.88 102 CYS A C 1
ATOM 781 O O . CYS A 1 102 ? -7.785 -0.456 10.797 1.00 98.88 102 CYS A O 1
ATOM 783 N N . ALA A 1 103 ? -6.910 -0.950 12.808 1.00 98.88 103 ALA A N 1
ATOM 784 C CA . ALA A 1 103 ? -6.030 -2.021 12.344 1.00 98.88 103 ALA A CA 1
ATOM 785 C C . ALA A 1 103 ? -6.807 -3.171 11.674 1.00 98.88 103 ALA A C 1
ATOM 787 O O . ALA A 1 103 ? -6.405 -3.686 10.627 1.00 98.88 103 ALA A O 1
ATOM 788 N N . ASP A 1 104 ? -7.961 -3.561 12.224 1.00 98.81 104 ASP A N 1
ATOM 789 C CA . ASP A 1 104 ? -8.807 -4.570 11.581 1.00 98.81 104 ASP A CA 1
ATOM 790 C C . ASP A 1 104 ? -9.579 -4.024 10.377 1.00 98.81 104 ASP A C 1
ATOM 792 O O . ASP A 1 104 ? -9.798 -4.769 9.419 1.00 98.81 104 ASP A O 1
ATOM 796 N N . ILE A 1 105 ? -9.932 -2.733 10.356 1.00 98.94 105 ILE A N 1
ATOM 797 C CA . ILE A 1 105 ? -10.502 -2.101 9.155 1.00 98.94 105 ILE A CA 1
ATOM 798 C C . ILE A 1 105 ? -9.507 -2.169 7.994 1.00 98.94 105 ILE A C 1
ATOM 800 O O . ILE A 1 105 ? -9.908 -2.551 6.897 1.00 98.94 105 ILE A O 1
ATOM 804 N N . LEU A 1 106 ? -8.220 -1.880 8.222 1.00 98.94 106 LEU A N 1
ATOM 805 C CA . LEU A 1 106 ? -7.170 -2.021 7.204 1.00 98.94 106 LEU A CA 1
ATOM 806 C C . LEU A 1 106 ? -7.084 -3.453 6.661 1.00 98.94 106 LEU A C 1
ATOM 808 O O . LEU A 1 106 ? -7.072 -3.658 5.443 1.00 98.94 106 LEU A O 1
ATOM 812 N N . ALA A 1 107 ? -7.085 -4.449 7.551 1.00 98.88 107 ALA A N 1
ATOM 813 C CA . ALA A 1 107 ? -7.007 -5.858 7.167 1.00 98.88 107 ALA A CA 1
ATOM 814 C C . ALA A 1 107 ? -8.225 -6.315 6.341 1.00 98.88 107 ALA A C 1
ATOM 816 O O . ALA A 1 107 ? -8.079 -6.999 5.321 1.00 98.88 107 ALA A O 1
ATOM 817 N N . VAL A 1 108 ? -9.436 -5.921 6.750 1.00 98.88 108 VAL A N 1
ATOM 818 C CA . VAL A 1 108 ? -10.673 -6.217 6.008 1.00 98.88 108 VAL A CA 1
ATOM 819 C C . VAL A 1 108 ? -10.693 -5.474 4.672 1.00 98.88 108 VAL A C 1
ATOM 821 O O . VAL A 1 108 ? -11.024 -6.078 3.649 1.00 98.88 108 VAL A O 1
ATOM 824 N N . ALA A 1 109 ? -10.271 -4.207 4.650 1.00 98.88 109 ALA A N 1
ATOM 825 C CA . ALA A 1 109 ? -10.231 -3.393 3.443 1.00 98.88 109 ALA A CA 1
ATOM 826 C C . ALA A 1 109 ? -9.290 -3.970 2.382 1.00 98.88 109 ALA A C 1
ATOM 828 O O . ALA A 1 109 ? -9.672 -4.036 1.215 1.00 98.88 109 ALA A O 1
ATOM 829 N N . ALA A 1 110 ? -8.107 -4.457 2.768 1.00 98.81 110 ALA A N 1
ATOM 830 C CA . ALA A 1 110 ? -7.185 -5.116 1.845 1.00 98.81 110 ALA A CA 1
ATOM 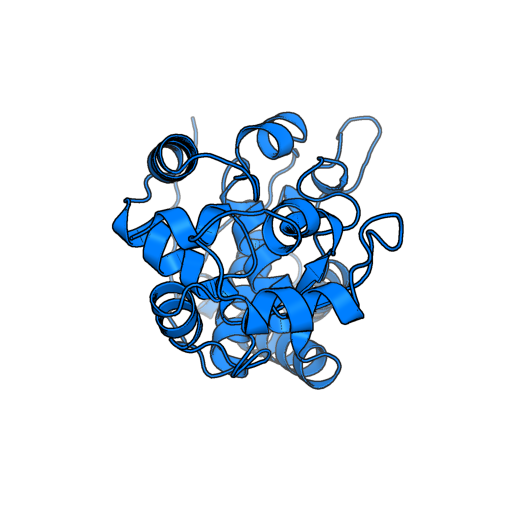831 C C . ALA A 1 110 ? -7.781 -6.400 1.239 1.00 98.81 110 ALA A C 1
ATOM 833 O O . ALA A 1 110 ? -7.662 -6.638 0.033 1.00 98.81 110 ALA A O 1
ATOM 834 N N . ARG A 1 111 ? -8.481 -7.209 2.048 1.00 98.81 111 ARG A N 1
ATOM 835 C CA . ARG A 1 111 ? -9.171 -8.419 1.570 1.00 98.81 111 ARG A CA 1
ATOM 836 C C . ARG A 1 111 ? -10.288 -8.090 0.594 1.00 98.81 111 ARG A C 1
ATOM 838 O O . ARG A 1 111 ? -10.378 -8.694 -0.477 1.00 98.81 111 ARG A O 1
ATOM 845 N N . ASP A 1 112 ? -11.150 -7.147 0.954 1.00 98.81 112 ASP A N 1
ATOM 846 C CA . ASP A 1 112 ? -12.258 -6.743 0.095 1.00 98.81 112 ASP A CA 1
ATOM 847 C C . ASP A 1 112 ? -11.753 -6.091 -1.193 1.00 98.81 112 ASP A C 1
ATOM 849 O O . ASP A 1 112 ? -12.263 -6.416 -2.265 1.00 98.81 112 ASP A O 1
ATOM 853 N N . ALA A 1 113 ? -10.703 -5.269 -1.114 1.00 98.75 113 ALA A N 1
ATOM 854 C CA . ALA A 1 113 ? -10.035 -4.699 -2.274 1.00 98.75 113 ALA A CA 1
ATOM 855 C C . ALA A 1 113 ? -9.562 -5.781 -3.247 1.00 98.75 113 ALA A C 1
ATOM 857 O O . ALA A 1 113 ? -9.927 -5.714 -4.418 1.00 98.75 113 ALA A O 1
ATOM 858 N N . SER A 1 114 ? -8.844 -6.802 -2.760 1.00 98.62 114 SER A N 1
ATOM 859 C CA . SER A 1 114 ? -8.413 -7.958 -3.562 1.00 98.62 114 SER A CA 1
ATOM 860 C C . SER A 1 114 ? -9.591 -8.626 -4.278 1.00 98.62 114 SER A C 1
ATOM 862 O O . SER A 1 114 ? -9.600 -8.739 -5.505 1.00 98.62 114 SER A O 1
ATOM 864 N N . SER A 1 115 ? -10.629 -8.999 -3.524 1.00 98.50 115 SER A N 1
ATOM 865 C CA . SER A 1 115 ? -11.807 -9.690 -4.060 1.00 98.50 115 SER A CA 1
ATOM 866 C C . SER A 1 115 ? -12.562 -8.860 -5.107 1.00 98.50 115 SER A C 1
ATOM 868 O O . SER A 1 115 ? -13.035 -9.404 -6.104 1.00 98.50 115 SER A O 1
ATOM 870 N N . LEU A 1 116 ? -12.674 -7.544 -4.912 1.00 98.50 116 LEU A N 1
ATOM 871 C CA . LEU A 1 116 ? -13.420 -6.647 -5.803 1.00 98.50 116 LEU A CA 1
ATOM 872 C C . LEU A 1 116 ? -12.729 -6.406 -7.152 1.00 98.50 116 LEU A C 1
ATOM 874 O O . LEU A 1 116 ? -13.382 -5.956 -8.103 1.00 98.50 116 LEU A O 1
ATOM 878 N N . VAL A 1 117 ? -11.431 -6.705 -7.256 1.00 98.12 117 VAL A N 1
ATOM 879 C CA . VAL A 1 117 ? -10.655 -6.598 -8.501 1.00 98.12 117 VAL A CA 1
ATOM 880 C C . VAL A 1 117 ? -10.254 -7.949 -9.093 1.00 98.12 117 VAL A C 1
ATOM 882 O O . VAL A 1 117 ? -9.335 -8.012 -9.901 1.00 98.12 117 VAL A O 1
ATOM 885 N N . GLY A 1 118 ? -10.976 -9.018 -8.745 1.00 96.94 118 GLY A N 1
ATOM 886 C CA . GLY A 1 118 ? -10.800 -10.348 -9.342 1.00 96.94 118 GLY A CA 1
ATOM 887 C C . GLY A 1 118 ? -9.762 -11.230 -8.647 1.00 96.94 118 GLY A C 1
ATOM 888 O O . GLY A 1 118 ? -9.579 -12.376 -9.046 1.00 96.94 118 GLY A O 1
ATOM 889 N N . GLY A 1 119 ? -9.126 -10.723 -7.590 1.00 97.38 119 GLY A N 1
ATOM 890 C CA . GLY A 1 119 ? -8.226 -11.496 -6.751 1.00 97.38 119 GLY A CA 1
ATOM 891 C C . GLY A 1 119 ? -8.959 -12.422 -5.774 1.00 97.38 119 GLY A C 1
ATOM 892 O O . GLY A 1 119 ? -10.194 -12.430 -5.695 1.00 97.38 119 GLY A O 1
ATOM 893 N N . PRO A 1 120 ? -8.213 -13.201 -4.976 1.00 96.25 120 PRO A N 1
ATOM 894 C CA . PRO A 1 120 ? -8.800 -14.093 -3.988 1.00 96.25 120 PRO A CA 1
ATOM 895 C C . PRO A 1 120 ? -9.477 -13.312 -2.855 1.00 96.25 120 PRO A C 1
ATOM 897 O O . PRO A 1 120 ? -9.061 -12.217 -2.469 1.00 96.25 120 PRO A O 1
ATOM 900 N N . SER A 1 121 ? -10.506 -13.930 -2.283 1.00 97.44 121 SER A N 1
ATOM 901 C CA . SER A 1 121 ? -11.009 -13.614 -0.948 1.00 97.44 121 SER A CA 1
ATOM 902 C C . SER A 1 121 ? -10.413 -14.611 0.046 1.00 97.44 121 SER A C 1
ATOM 904 O O . SER A 1 121 ? -10.111 -15.749 -0.313 1.00 97.44 121 SER A O 1
ATOM 906 N N . TRP A 1 122 ? -10.266 -14.203 1.301 1.00 97.62 122 TRP A N 1
ATOM 907 C CA . TRP A 1 122 ? -9.831 -15.075 2.387 1.00 97.62 122 TRP A CA 1
ATOM 908 C C . TRP A 1 122 ? -10.548 -14.723 3.686 1.00 97.62 122 TRP A C 1
ATOM 910 O O . TRP A 1 122 ? -11.146 -13.650 3.835 1.00 97.62 122 TRP A O 1
ATOM 920 N N . THR A 1 123 ? -10.472 -15.645 4.640 1.00 97.94 123 THR A N 1
ATOM 921 C CA . THR A 1 123 ? -10.959 -15.440 6.002 1.00 97.94 123 THR A CA 1
ATOM 922 C C . THR A 1 123 ? -9.955 -14.588 6.774 1.00 97.94 123 THR A C 1
ATOM 924 O O . THR A 1 123 ? -8.896 -15.070 7.174 1.00 97.94 123 THR A O 1
ATOM 927 N N . VAL A 1 124 ? -10.279 -13.311 6.980 1.00 97.75 124 VAL A N 1
ATOM 928 C CA . VAL A 1 124 ? -9.453 -12.385 7.768 1.00 97.75 124 VAL A CA 1
ATOM 929 C C . VAL A 1 124 ? -9.519 -12.778 9.246 1.00 97.75 124 VAL A C 1
ATOM 931 O O . VAL A 1 124 ? -10.596 -13.038 9.779 1.00 97.75 124 VAL A O 1
ATOM 934 N N . LYS A 1 125 ? -8.364 -12.842 9.912 1.00 97.94 125 LYS A N 1
ATOM 935 C CA . LYS A 1 125 ? -8.280 -12.955 11.375 1.00 97.94 125 LYS A CA 1
ATOM 936 C C . LYS A 1 125 ? -8.346 -11.558 11.979 1.00 97.94 125 LYS A C 1
ATOM 938 O O . LYS A 1 125 ? -7.668 -10.677 11.465 1.00 97.94 125 LYS A O 1
ATOM 943 N N . LEU A 1 126 ? -9.145 -11.380 13.023 1.00 98.56 126 LEU A N 1
ATOM 944 C CA . LEU A 1 126 ? -9.524 -10.103 13.630 1.00 98.56 126 LEU A CA 1
ATOM 945 C C . LEU A 1 126 ? -9.223 -10.122 15.136 1.00 98.56 126 LEU A C 1
ATOM 947 O O . LEU A 1 126 ? -8.935 -11.178 15.705 1.00 98.56 126 LEU A O 1
ATOM 951 N N . GLY A 1 127 ? -9.308 -8.966 15.779 1.00 97.69 127 GLY A N 1
ATOM 952 C CA . GLY A 1 127 ? -8.927 -8.722 17.167 1.00 97.69 127 GLY A CA 1
ATOM 953 C C . GLY A 1 127 ? -7.658 -7.886 17.322 1.00 97.69 127 GLY A C 1
ATOM 954 O O . GLY A 1 127 ? -7.093 -7.856 18.417 1.00 97.69 127 GLY A O 1
ATOM 955 N N . ARG A 1 128 ? -7.186 -7.224 16.255 1.00 98.44 128 ARG A N 1
ATOM 956 C CA . ARG A 1 128 ? -6.064 -6.278 16.356 1.00 98.44 128 ARG A CA 1
ATOM 957 C C . ARG A 1 128 ? -6.496 -5.056 17.155 1.00 98.44 128 ARG A C 1
ATOM 959 O O . ARG A 1 128 ? -7.680 -4.722 17.211 1.00 98.44 128 ARG A O 1
ATOM 966 N N . ARG A 1 129 ? -5.531 -4.375 17.762 1.00 98.06 129 ARG A N 1
ATOM 967 C CA . ARG A 1 129 ? -5.750 -3.118 18.479 1.00 98.06 129 ARG A CA 1
ATOM 968 C C . ARG A 1 129 ? -4.907 -2.023 17.853 1.00 98.06 129 ARG A C 1
ATOM 970 O O . ARG A 1 129 ? -3.853 -2.313 17.300 1.00 98.06 129 ARG A O 1
ATOM 977 N N . ASP A 1 130 ? -5.400 -0.801 17.981 1.00 98.62 130 ASP A N 1
ATOM 978 C CA . ASP A 1 130 ? -4.743 0.379 17.440 1.00 98.62 130 ASP A CA 1
ATOM 979 C C . ASP A 1 130 ? -3.582 0.805 18.342 1.00 98.62 130 ASP A C 1
ATOM 981 O O . ASP A 1 130 ? -3.687 0.778 19.576 1.00 98.62 130 ASP A O 1
ATOM 985 N N . SER A 1 131 ? -2.478 1.185 17.714 1.00 98.12 131 SER A N 1
ATOM 986 C CA . SER A 1 131 ? -1.297 1.722 18.366 1.00 98.12 131 SER A CA 1
ATOM 987 C C . SER A 1 131 ? -1.549 3.126 18.892 1.00 98.12 131 SER A C 1
ATOM 989 O O . SER A 1 131 ? -2.337 3.897 18.346 1.00 98.12 131 SER A O 1
ATOM 991 N N . THR A 1 132 ? -0.831 3.480 19.952 1.00 97.75 132 THR A N 1
ATOM 992 C CA . THR A 1 132 ? -0.790 4.847 20.485 1.00 97.75 132 THR A CA 1
ATOM 993 C C . THR A 1 132 ? 0.447 5.613 20.016 1.00 97.75 132 THR A C 1
ATOM 995 O O . THR A 1 132 ? 0.662 6.744 20.443 1.00 97.75 132 THR A O 1
ATOM 998 N N . THR A 1 133 ? 1.292 4.991 19.190 1.00 98.12 133 THR A N 1
ATOM 999 C CA . THR A 1 133 ? 2.555 5.549 18.695 1.00 98.12 133 THR A CA 1
ATOM 1000 C C . THR A 1 133 ? 2.765 5.183 17.232 1.00 98.12 133 THR A C 1
ATOM 1002 O O . THR A 1 133 ? 2.354 4.109 16.797 1.00 98.12 133 THR A O 1
ATOM 1005 N N . ALA A 1 134 ? 3.466 6.039 16.497 1.00 98.50 134 ALA A N 1
ATOM 1006 C CA . ALA A 1 134 ? 3.960 5.747 15.156 1.00 98.50 134 ALA A CA 1
ATOM 1007 C C . ALA A 1 134 ? 5.489 5.703 15.152 1.00 98.50 134 ALA A C 1
ATOM 1009 O O . ALA A 1 134 ? 6.128 6.319 16.012 1.00 98.50 134 ALA A O 1
ATOM 1010 N N . SER A 1 135 ? 6.077 5.002 14.183 1.00 98.56 135 SER A N 1
ATOM 1011 C CA . SER A 1 135 ? 7.530 4.923 14.047 1.00 98.56 135 SER A CA 1
ATOM 1012 C C . SER A 1 135 ? 7.991 5.326 12.653 1.00 98.56 135 SER A C 1
ATOM 1014 O O . SER A 1 135 ? 8.241 4.489 11.787 1.00 98.56 135 SER A O 1
ATOM 1016 N N . HIS A 1 136 ? 8.176 6.636 12.457 1.00 98.56 136 HIS A N 1
ATOM 1017 C CA . HIS A 1 136 ? 8.784 7.193 11.241 1.00 98.56 136 HIS A CA 1
ATOM 1018 C C . HIS A 1 136 ? 10.120 6.513 10.909 1.00 98.56 136 HIS A C 1
ATOM 1020 O O . HIS A 1 136 ? 10.325 6.071 9.782 1.00 98.56 136 HIS A O 1
ATOM 1026 N N . THR A 1 137 ? 10.988 6.318 11.908 1.00 98.50 137 THR A N 1
ATOM 1027 C CA . THR A 1 137 ? 12.280 5.646 11.715 1.00 98.50 137 THR A CA 1
ATOM 1028 C C . THR A 1 137 ? 12.124 4.215 11.206 1.00 98.50 137 THR A C 1
ATOM 1030 O O . THR A 1 137 ? 12.818 3.846 10.264 1.00 98.50 137 THR A O 1
ATOM 1033 N N . LEU A 1 138 ? 11.213 3.413 11.774 1.00 98.44 138 LEU A N 1
ATOM 1034 C CA . LEU A 1 138 ? 10.982 2.058 11.264 1.00 98.44 138 LEU A CA 1
ATOM 1035 C C . LEU A 1 138 ? 10.336 2.077 9.874 1.00 98.44 138 LEU A C 1
ATOM 1037 O O . LEU A 1 138 ? 10.639 1.205 9.067 1.00 98.44 138 LEU A O 1
ATOM 1041 N N . ALA A 1 139 ? 9.502 3.068 9.550 1.00 98.62 139 ALA A N 1
ATOM 1042 C CA . ALA A 1 139 ? 8.982 3.227 8.194 1.00 98.62 139 ALA A CA 1
ATOM 1043 C C . ALA A 1 139 ? 10.092 3.529 7.172 1.00 98.62 139 ALA A C 1
ATOM 1045 O O . ALA A 1 139 ? 10.046 2.999 6.065 1.00 98.62 139 ALA A O 1
ATOM 1046 N N . GLU A 1 140 ? 11.111 4.310 7.537 1.00 98.06 140 GLU A N 1
ATOM 1047 C CA . GLU A 1 140 ? 12.285 4.554 6.684 1.00 98.06 140 GLU A CA 1
ATOM 1048 C C . GLU A 1 140 ? 13.159 3.305 6.508 1.00 98.06 140 GLU A C 1
ATOM 1050 O O . GLU A 1 140 ? 13.710 3.075 5.431 1.00 98.06 140 GLU A O 1
ATOM 1055 N N . THR A 1 141 ? 13.311 2.491 7.557 1.00 96.94 141 THR A N 1
ATOM 1056 C CA . THR A 1 141 ? 14.255 1.366 7.530 1.00 96.94 141 THR A CA 1
ATOM 1057 C C . THR A 1 141 ? 13.641 0.058 7.065 1.00 96.94 141 THR A C 1
ATOM 1059 O O . THR A 1 141 ? 14.323 -0.708 6.386 1.00 96.94 141 THR A O 1
ATOM 1062 N N . ASP A 1 142 ? 12.398 -0.241 7.435 1.00 97.88 142 ASP A N 1
ATOM 1063 C CA . ASP A 1 142 ? 11.823 -1.583 7.291 1.00 97.88 142 ASP A CA 1
ATOM 1064 C C . ASP A 1 142 ? 11.057 -1.764 5.982 1.00 97.88 142 ASP A C 1
ATOM 1066 O O . ASP A 1 142 ? 10.971 -2.890 5.481 1.00 97.88 142 ASP A O 1
ATOM 1070 N N . LEU A 1 143 ? 10.523 -0.680 5.412 1.00 98.12 143 LEU A N 1
ATOM 1071 C CA . LEU A 1 143 ? 9.796 -0.741 4.150 1.00 98.12 143 LEU A CA 1
ATOM 1072 C C . LEU A 1 143 ? 10.770 -0.951 2.978 1.00 98.12 143 LEU A C 1
ATOM 1074 O O . LEU A 1 143 ? 11.703 -0.167 2.801 1.00 98.12 143 LEU A O 1
ATOM 1078 N N . PRO A 1 144 ? 10.563 -1.988 2.145 1.00 96.06 144 PRO A N 1
ATOM 1079 C CA . PRO A 1 144 ? 11.456 -2.275 1.032 1.00 96.06 144 PRO A CA 1
ATOM 1080 C C . PRO A 1 144 ? 11.358 -1.206 -0.063 1.00 96.06 144 PRO A C 1
ATOM 1082 O O . PRO A 1 144 ? 10.268 -0.822 -0.497 1.00 96.06 144 PRO A O 1
ATOM 1085 N N . GLY A 1 145 ? 12.514 -0.777 -0.562 1.00 94.38 145 GLY A N 1
ATOM 1086 C CA . GLY A 1 145 ? 12.638 0.179 -1.653 1.00 94.38 145 GLY A CA 1
ATOM 1087 C C . GLY A 1 145 ? 12.493 -0.458 -3.046 1.00 94.38 145 GLY A C 1
ATOM 1088 O O . GLY A 1 145 ? 12.788 -1.642 -3.248 1.00 94.38 145 GLY A O 1
ATOM 1089 N N . PRO A 1 146 ? 12.107 0.326 -4.072 1.00 92.62 146 PRO A N 1
ATOM 1090 C CA . PRO A 1 146 ? 11.999 -0.144 -5.464 1.00 92.62 146 PRO A CA 1
ATOM 1091 C C . PRO A 1 146 ? 13.359 -0.511 -6.089 1.00 92.62 146 PRO A C 1
ATOM 1093 O O . PRO A 1 146 ? 13.411 -1.209 -7.107 1.00 92.62 146 PRO A O 1
ATOM 1096 N N . PHE A 1 147 ? 14.456 -0.042 -5.486 1.00 93.19 147 PHE A N 1
ATOM 1097 C CA . PHE A 1 147 ? 15.828 -0.224 -5.962 1.00 93.19 147 PHE A CA 1
ATOM 1098 C C . PHE A 1 147 ? 16.600 -1.294 -5.180 1.00 93.19 147 PHE A C 1
ATOM 1100 O O . PHE A 1 147 ? 17.671 -1.716 -5.625 1.00 93.19 147 PHE A O 1
ATOM 1107 N N . ASP A 1 148 ? 16.035 -1.787 -4.074 1.00 94.69 148 ASP A N 1
ATOM 1108 C CA . ASP A 1 148 ? 16.700 -2.725 -3.173 1.00 94.69 148 ASP A CA 1
ATOM 1109 C C . ASP A 1 148 ? 17.203 -3.982 -3.901 1.00 94.69 148 ASP A C 1
ATOM 1111 O O . ASP A 1 148 ? 16.550 -4.498 -4.825 1.00 94.69 148 ASP A O 1
ATOM 1115 N N . PRO A 1 149 ? 18.386 -4.505 -3.530 1.00 94.81 149 PRO A N 1
ATOM 1116 C CA . PRO A 1 149 ? 18.847 -5.798 -4.015 1.00 94.81 149 PRO A CA 1
ATOM 1117 C C . PRO A 1 149 ? 17.967 -6.931 -3.470 1.00 94.81 149 PRO A C 1
ATOM 1119 O O . PRO A 1 149 ? 17.371 -6.816 -2.400 1.00 94.81 149 PRO A O 1
ATOM 1122 N N . LEU A 1 150 ? 17.932 -8.067 -4.177 1.00 94.94 150 LEU A N 1
ATOM 1123 C CA . LEU A 1 150 ? 17.136 -9.231 -3.767 1.00 94.94 150 LEU A CA 1
ATOM 1124 C C . LEU A 1 150 ? 17.475 -9.694 -2.340 1.00 94.94 150 LEU A C 1
ATOM 1126 O O . LEU A 1 150 ? 16.578 -10.045 -1.581 1.00 94.94 150 LEU A O 1
ATOM 1130 N N . SER A 1 151 ? 18.750 -9.646 -1.949 1.00 96.31 151 SER A N 1
ATOM 1131 C CA . SER A 1 151 ? 19.191 -9.999 -0.595 1.00 96.31 151 SER A CA 1
ATOM 1132 C C . SER A 1 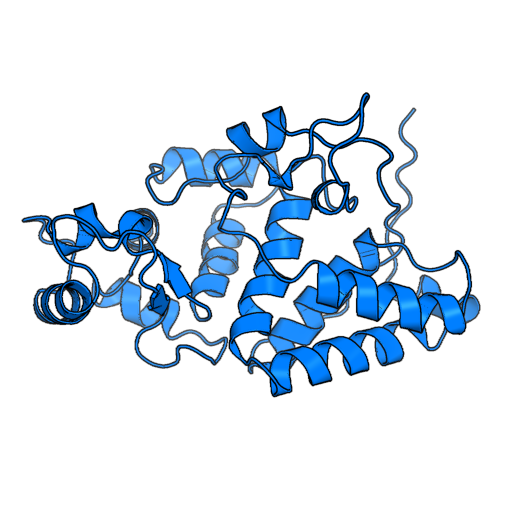151 ? 18.552 -9.122 0.487 1.00 96.31 151 SER A C 1
ATOM 1134 O O . SER A 1 151 ? 18.170 -9.643 1.534 1.00 96.31 151 SER A O 1
ATOM 1136 N N . ARG A 1 152 ? 18.383 -7.816 0.226 1.00 96.06 152 ARG A N 1
ATOM 1137 C CA . ARG A 1 152 ? 17.708 -6.875 1.133 1.00 96.06 152 ARG A CA 1
ATOM 1138 C C . ARG A 1 152 ? 16.213 -7.162 1.229 1.00 96.06 152 ARG A C 1
ATOM 1140 O O . ARG A 1 152 ? 15.668 -7.102 2.328 1.00 96.06 152 ARG A O 1
ATOM 1147 N N . LEU A 1 153 ? 15.574 -7.505 0.108 1.00 96.94 153 LEU A N 1
ATOM 1148 C CA . LEU A 1 153 ? 14.168 -7.909 0.100 1.00 96.94 153 LEU A CA 1
ATOM 1149 C C . LEU A 1 153 ? 13.959 -9.191 0.913 1.00 96.94 153 LEU A C 1
ATOM 1151 O O . LEU A 1 153 ? 13.115 -9.222 1.802 1.00 96.94 153 LEU A O 1
ATOM 1155 N N . ILE A 1 154 ? 14.770 -10.225 0.664 1.00 97.31 154 ILE A N 1
ATOM 1156 C CA . ILE A 1 154 ? 14.674 -11.506 1.376 1.00 97.31 154 ILE A CA 1
ATOM 1157 C C . ILE A 1 154 ? 14.860 -11.299 2.882 1.00 97.31 154 ILE A C 1
ATOM 11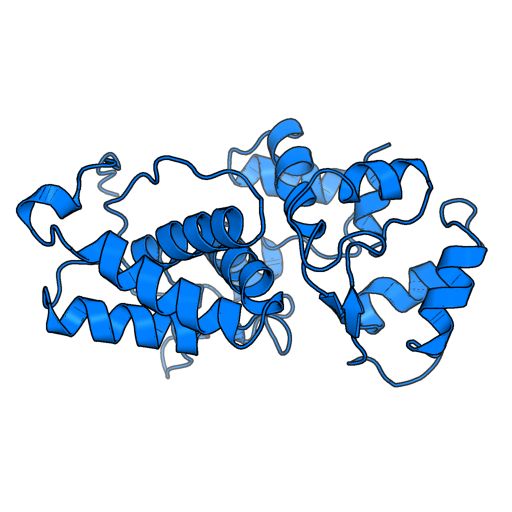59 O O . ILE A 1 154 ? 14.044 -11.789 3.660 1.00 97.31 154 ILE A O 1
ATOM 1163 N N . SER A 1 155 ? 15.890 -10.556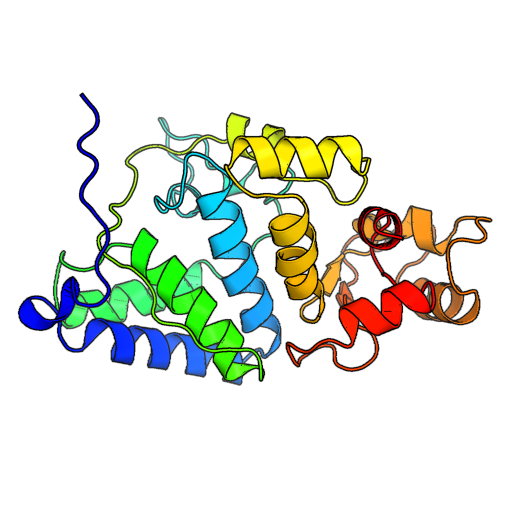 3.304 1.00 97.31 155 SER A N 1
ATOM 1164 C CA . SER A 1 155 ? 16.126 -10.305 4.730 1.00 97.31 155 SER A CA 1
ATOM 1165 C C . SER A 1 155 ? 15.038 -9.433 5.361 1.00 97.31 155 SER A C 1
ATOM 1167 O O . SER A 1 155 ? 14.618 -9.705 6.482 1.00 97.31 155 SER A O 1
ATOM 1169 N N . GLY A 1 156 ? 14.525 -8.431 4.639 1.00 97.31 156 GLY A N 1
ATOM 1170 C CA . GLY A 1 156 ? 13.426 -7.582 5.102 1.00 97.31 156 GLY A CA 1
ATOM 1171 C C . GLY A 1 156 ? 12.150 -8.373 5.386 1.00 97.31 156 GLY A C 1
ATOM 1172 O O . GLY A 1 156 ? 11.577 -8.239 6.463 1.00 97.31 156 GLY A O 1
ATOM 1173 N N . PHE A 1 157 ? 11.746 -9.254 4.468 1.00 98.19 157 PHE A N 1
ATOM 1174 C CA . PHE A 1 157 ? 10.593 -10.136 4.673 1.00 98.19 157 PHE A CA 1
ATOM 1175 C C . PHE A 1 157 ? 10.850 -11.167 5.781 1.00 98.19 157 PHE A C 1
ATOM 1177 O O . PHE A 1 157 ? 9.983 -11.372 6.632 1.00 98.19 157 PHE A O 1
ATOM 1184 N N . ALA A 1 158 ? 12.053 -11.747 5.845 1.00 98.25 158 ALA A N 1
ATOM 1185 C CA . ALA A 1 158 ? 12.420 -12.689 6.902 1.00 98.25 158 ALA A CA 1
ATOM 1186 C C . ALA A 1 158 ? 12.340 -12.060 8.304 1.00 98.25 158 ALA A C 1
ATOM 1188 O O . ALA A 1 158 ? 11.843 -12.698 9.231 1.00 98.25 158 ALA A O 1
ATOM 1189 N N . ASN A 1 159 ? 12.723 -10.786 8.453 1.00 97.56 159 ASN A N 1
ATOM 1190 C CA . ASN A 1 159 ? 12.586 -10.038 9.710 1.00 97.56 159 ASN A CA 1
ATOM 1191 C C . ASN A 1 159 ? 11.124 -9.846 10.147 1.00 97.56 159 ASN A C 1
ATOM 1193 O O . ASN A 1 159 ? 10.861 -9.569 11.315 1.00 97.56 159 ASN A O 1
ATOM 1197 N N . LYS A 1 160 ? 10.168 -10.005 9.225 1.00 97.19 160 LYS A N 1
ATOM 1198 C CA . LYS A 1 160 ? 8.722 -9.991 9.495 1.00 97.19 160 LYS A CA 1
ATOM 1199 C C . LYS A 1 160 ? 8.132 -11.401 9.610 1.00 97.19 160 LYS A C 1
ATOM 1201 O O . LYS A 1 160 ? 6.916 -11.560 9.628 1.00 97.19 160 LYS A O 1
ATOM 1206 N N . GLY A 1 161 ? 8.982 -12.428 9.684 1.00 97.69 161 GLY A N 1
ATOM 1207 C CA . GLY A 1 161 ? 8.567 -13.829 9.757 1.00 97.69 161 GLY A CA 1
ATOM 1208 C C . GLY A 1 161 ? 8.016 -14.382 8.440 1.00 97.69 161 GLY A C 1
ATOM 1209 O O . GLY A 1 161 ? 7.334 -15.404 8.453 1.00 97.69 161 GLY A O 1
ATOM 1210 N N . LEU A 1 162 ? 8.288 -13.718 7.313 1.00 98.12 162 LEU A N 1
ATOM 1211 C CA . LEU A 1 162 ? 7.807 -14.102 5.987 1.00 98.12 162 LEU A CA 1
ATOM 1212 C C . LEU A 1 162 ? 8.927 -14.783 5.195 1.00 98.12 162 LEU A C 1
ATOM 1214 O O . LEU A 1 162 ? 10.055 -14.297 5.123 1.00 98.12 162 LEU A O 1
ATOM 1218 N N . SER A 1 163 ? 8.613 -15.917 4.577 1.00 98.19 163 SER A N 1
ATOM 1219 C CA . SER A 1 163 ? 9.562 -16.669 3.759 1.00 98.19 163 SER A CA 1
ATOM 1220 C C . SER A 1 163 ? 9.826 -15.990 2.409 1.00 98.19 163 SER A C 1
ATOM 1222 O O . SER A 1 163 ? 9.071 -15.132 1.949 1.00 98.19 163 SER A O 1
ATOM 1224 N N . THR A 1 164 ? 10.855 -16.443 1.687 1.00 97.06 164 THR A N 1
ATOM 1225 C CA . THR A 1 164 ? 11.081 -16.029 0.289 1.00 97.06 164 THR A CA 1
ATOM 1226 C C . THR A 1 164 ? 9.875 -16.339 -0.604 1.00 97.06 164 THR A C 1
ATOM 1228 O O . THR A 1 164 ? 9.571 -15.578 -1.521 1.00 97.06 164 THR A O 1
ATOM 1231 N N . ARG A 1 165 ? 9.147 -17.428 -0.324 1.00 97.31 165 ARG A N 1
ATOM 1232 C CA . ARG A 1 165 ? 7.911 -17.759 -1.042 1.00 97.31 165 ARG A CA 1
ATOM 1233 C C . ARG A 1 165 ? 6.827 -16.713 -0.787 1.00 97.31 165 ARG A C 1
ATOM 1235 O O . ARG A 1 165 ? 6.158 -16.310 -1.736 1.00 97.31 165 ARG A O 1
ATOM 1242 N N . ASP A 1 166 ? 6.686 -16.256 0.455 1.00 98.00 166 ASP A N 1
ATOM 1243 C CA . ASP A 1 166 ? 5.730 -15.206 0.820 1.00 98.00 166 ASP A CA 1
ATOM 1244 C C . ASP A 1 166 ? 6.099 -13.879 0.158 1.00 98.00 166 ASP A C 1
ATOM 1246 O O . ASP A 1 166 ? 5.233 -13.223 -0.412 1.00 98.00 166 ASP A O 1
ATOM 1250 N N . MET A 1 167 ? 7.387 -13.523 0.131 1.00 97.12 167 MET A N 1
ATOM 1251 C CA . MET A 1 167 ? 7.885 -12.342 -0.582 1.00 97.12 167 MET A CA 1
ATOM 1252 C C . MET A 1 167 ? 7.503 -12.361 -2.070 1.00 97.12 167 MET A C 1
ATOM 1254 O O . MET A 1 167 ? 6.972 -11.376 -2.589 1.00 97.12 167 MET A O 1
ATOM 1258 N N . VAL A 1 168 ? 7.740 -13.479 -2.767 1.00 96.50 168 VAL A N 1
ATOM 1259 C CA . VAL A 1 168 ? 7.388 -13.617 -4.191 1.00 96.50 168 VAL A CA 1
ATOM 1260 C C . VAL A 1 168 ? 5.870 -13.569 -4.389 1.00 96.50 168 VAL A C 1
ATOM 1262 O O . VAL A 1 168 ? 5.397 -12.885 -5.296 1.00 96.50 168 VAL A O 1
ATOM 1265 N N . ALA A 1 169 ? 5.093 -14.240 -3.534 1.00 96.69 169 ALA A N 1
ATOM 1266 C CA . ALA A 1 169 ? 3.634 -14.222 -3.609 1.00 96.69 169 ALA A CA 1
ATOM 1267 C C . ALA A 1 169 ? 3.058 -12.813 -3.373 1.00 96.69 169 ALA A C 1
ATOM 1269 O O . ALA A 1 169 ? 2.238 -12.345 -4.162 1.00 96.69 169 ALA A O 1
ATOM 1270 N N . LEU A 1 170 ? 3.527 -12.108 -2.338 1.00 97.50 170 LEU A N 1
ATOM 1271 C CA . LEU A 1 170 ? 3.094 -10.751 -1.984 1.00 97.50 170 LEU A CA 1
ATOM 1272 C C . LEU A 1 170 ? 3.519 -9.713 -3.027 1.00 97.50 170 LEU A C 1
ATOM 1274 O O . LEU A 1 170 ? 2.778 -8.761 -3.278 1.00 97.50 170 LEU A O 1
ATOM 1278 N N . SER A 1 171 ? 4.642 -9.932 -3.716 1.00 97.31 171 SER A N 1
ATOM 1279 C CA . SER A 1 171 ? 5.033 -9.121 -4.878 1.00 97.31 171 SER A CA 1
ATOM 1280 C C . SER A 1 171 ? 4.009 -9.190 -6.018 1.00 97.31 171 SER A C 1
ATOM 1282 O O . SER A 1 171 ? 3.913 -8.249 -6.803 1.00 97.31 171 SER A O 1
ATOM 1284 N N . GLY A 1 172 ? 3.184 -10.245 -6.066 1.00 97.12 172 GLY A N 1
ATOM 1285 C CA . GLY A 1 172 ? 2.043 -10.367 -6.976 1.00 97.12 172 GLY A CA 1
ATOM 1286 C C . GLY A 1 172 ? 0.982 -9.273 -6.815 1.00 97.12 172 GLY A C 1
ATOM 1287 O O . GLY A 1 172 ? 0.228 -9.019 -7.751 1.00 97.12 172 GLY A O 1
ATOM 1288 N N . SER A 1 173 ? 0.960 -8.553 -5.686 1.00 97.56 173 SER A N 1
ATOM 1289 C CA . SER A 1 173 ? 0.112 -7.362 -5.515 1.00 97.56 173 SER A CA 1
ATOM 1290 C C . SER A 1 173 ? 0.408 -6.255 -6.539 1.00 97.56 173 SER A C 1
ATOM 1292 O O . SER A 1 173 ? -0.481 -5.469 -6.862 1.00 97.56 173 SER A O 1
ATOM 1294 N N . HIS A 1 174 ? 1.607 -6.244 -7.136 1.00 97.69 174 HIS A N 1
ATOM 1295 C CA . HIS A 1 174 ? 1.957 -5.366 -8.254 1.00 97.69 174 HIS A CA 1
ATOM 1296 C C . HIS A 1 174 ? 1.266 -5.734 -9.584 1.00 97.69 174 HIS A C 1
ATOM 1298 O O . HIS A 1 174 ? 1.528 -5.090 -10.596 1.00 97.69 174 HIS A O 1
ATOM 1304 N N . SER A 1 175 ? 0.365 -6.723 -9.613 1.00 97.75 175 SER A N 1
ATOM 1305 C CA . SER A 1 175 ? -0.536 -6.953 -10.756 1.00 97.75 175 SER A CA 1
ATOM 1306 C C . SER A 1 175 ? -1.568 -5.831 -10.938 1.00 97.75 175 SER A C 1
ATOM 1308 O O . SER A 1 175 ? -2.210 -5.748 -11.978 1.00 97.75 175 SER A O 1
ATOM 1310 N N . ILE A 1 176 ? -1.730 -4.949 -9.947 1.00 98.38 176 ILE A N 1
ATOM 1311 C CA . ILE A 1 176 ? -2.605 -3.776 -10.018 1.00 98.38 176 ILE A CA 1
ATOM 1312 C C . ILE A 1 176 ? -1.892 -2.522 -9.521 1.00 98.38 176 ILE A C 1
ATOM 1314 O O . ILE A 1 176 ? -0.875 -2.573 -8.831 1.00 98.38 176 ILE A O 1
ATOM 1318 N N . GLY A 1 177 ? -2.479 -1.366 -9.824 1.00 98.06 177 GLY A N 1
ATOM 1319 C CA . GLY A 1 177 ? -1.985 -0.082 -9.344 1.00 98.06 177 GLY A CA 1
ATOM 1320 C C . GLY A 1 177 ? -0.947 0.538 -10.268 1.00 98.06 177 GLY A C 1
ATOM 1321 O O . GLY A 1 177 ? -0.755 0.122 -11.410 1.00 98.06 177 GLY A O 1
ATOM 1322 N N . GLN A 1 178 ? -0.320 1.610 -9.792 1.00 98.38 178 GLN A N 1
ATOM 1323 C CA . GLN A 1 178 ? 0.578 2.429 -10.603 1.00 98.38 178 GLN A CA 1
ATOM 1324 C C . GLN A 1 178 ? 1.726 2.963 -9.753 1.00 98.38 178 GLN A C 1
ATOM 1326 O O . GLN A 1 178 ? 1.529 3.246 -8.566 1.00 98.38 178 GLN A O 1
ATOM 1331 N N . ALA A 1 179 ? 2.875 3.166 -10.388 1.00 98.12 179 ALA A N 1
ATOM 1332 C CA . ALA A 1 179 ? 4.063 3.782 -9.813 1.00 98.12 179 ALA A CA 1
ATOM 1333 C C . ALA A 1 179 ? 4.374 5.117 -10.503 1.00 98.12 179 ALA A C 1
ATOM 1335 O O . ALA A 1 179 ? 4.010 5.328 -11.660 1.00 98.12 179 ALA A O 1
ATOM 1336 N N . GLN A 1 180 ? 5.040 6.008 -9.773 1.00 98.00 180 GLN A N 1
ATOM 1337 C CA . GLN A 1 180 ? 5.536 7.284 -10.283 1.00 98.00 180 GLN A CA 1
ATOM 1338 C C . GLN A 1 180 ? 6.807 7.082 -11.117 1.00 98.00 180 GLN A C 1
ATOM 1340 O O . GLN A 1 180 ? 7.621 6.213 -10.805 1.00 98.00 180 GLN A O 1
ATOM 1345 N N . CYS A 1 181 ? 6.976 7.900 -12.154 1.00 97.88 181 CYS A N 1
ATOM 1346 C CA . CYS A 1 181 ? 8.052 7.838 -13.142 1.00 97.88 181 CYS A CA 1
ATOM 1347 C C . CYS A 1 181 ? 9.444 7.747 -12.515 1.00 97.88 181 CYS A C 1
ATOM 1349 O O . CYS A 1 181 ? 10.249 6.908 -12.922 1.00 97.88 181 CYS A O 1
ATOM 1351 N N . PHE A 1 182 ? 9.706 8.516 -11.457 1.00 96.25 182 PHE A N 1
ATOM 1352 C CA . PHE A 1 182 ? 11.014 8.488 -10.799 1.00 96.25 182 PHE A CA 1
ATOM 1353 C C . PHE A 1 182 ? 11.400 7.114 -10.221 1.00 96.25 182 PHE A C 1
ATOM 1355 O O . PHE A 1 182 ? 12.584 6.824 -10.108 1.00 96.25 182 PHE A O 1
ATOM 1362 N N . LEU A 1 183 ? 10.432 6.242 -9.909 1.00 96.69 183 LEU A N 1
ATOM 1363 C CA . LEU A 1 183 ? 10.687 4.910 -9.345 1.00 96.69 183 LEU A CA 1
ATOM 1364 C C . LEU A 1 183 ? 11.198 3.899 -10.383 1.00 96.69 183 LEU A C 1
ATOM 1366 O O . LEU A 1 183 ? 11.712 2.846 -10.012 1.00 96.69 183 LEU A O 1
ATOM 1370 N N . PHE A 1 184 ? 11.020 4.174 -11.677 1.00 96.38 184 PHE A N 1
ATOM 1371 C CA . PHE A 1 184 ? 11.399 3.256 -12.759 1.00 96.38 184 PHE A CA 1
ATOM 1372 C C . PHE A 1 184 ? 12.182 3.920 -13.894 1.00 96.38 184 PHE A C 1
ATOM 1374 O O . PHE A 1 184 ? 12.552 3.234 -14.848 1.00 96.38 184 PHE A O 1
ATOM 1381 N N . ARG A 1 185 ? 12.447 5.230 -13.813 1.00 96.69 185 ARG A N 1
ATOM 1382 C CA . ARG A 1 185 ? 13.134 5.987 -14.863 1.00 96.69 185 ARG A CA 1
ATOM 1383 C C . ARG A 1 185 ? 14.474 5.361 -15.235 1.00 96.69 185 ARG A C 1
ATOM 1385 O O . ARG A 1 185 ? 14.675 5.018 -16.398 1.00 96.69 185 ARG A O 1
ATOM 1392 N N . ASP A 1 186 ? 15.337 5.132 -14.251 1.00 94.31 186 ASP A N 1
ATOM 1393 C CA . ASP A 1 186 ? 16.673 4.565 -14.476 1.00 94.31 186 ASP A CA 1
ATOM 1394 C C . ASP A 1 186 ? 16.599 3.231 -15.213 1.00 94.31 186 ASP A C 1
ATOM 1396 O O . ASP A 1 186 ? 17.384 2.953 -16.116 1.00 94.31 186 ASP A O 1
ATOM 1400 N N . ARG A 1 187 ? 15.589 2.421 -14.881 1.00 94.19 187 ARG A N 1
ATOM 1401 C CA . ARG A 1 187 ? 15.360 1.133 -15.521 1.00 94.19 187 ARG A CA 1
ATOM 1402 C C . ARG A 1 187 ? 14.980 1.285 -16.987 1.00 94.19 187 ARG A C 1
ATOM 1404 O O . ARG A 1 187 ? 15.546 0.600 -17.832 1.00 94.19 187 ARG A O 1
ATOM 1411 N N . ILE A 1 188 ? 14.009 2.144 -17.297 1.00 95.88 188 ILE A N 1
ATOM 1412 C CA . ILE A 1 188 ? 13.516 2.279 -18.671 1.00 95.88 188 ILE A CA 1
ATOM 1413 C C . ILE A 1 188 ? 14.520 2.986 -19.576 1.00 95.88 188 ILE A C 1
ATOM 1415 O O . ILE A 1 188 ? 14.419 2.816 -20.784 1.00 95.88 188 ILE A O 1
ATOM 1419 N N . TYR A 1 189 ? 15.476 3.745 -19.034 1.00 95.94 189 TYR A N 1
ATOM 1420 C CA . TYR A 1 189 ? 16.575 4.378 -19.775 1.00 95.94 189 TYR A CA 1
ATOM 1421 C C . TYR A 1 189 ? 17.893 3.595 -19.722 1.00 95.94 189 TYR A C 1
ATOM 1423 O O . TYR A 1 189 ? 18.863 4.013 -20.350 1.00 95.94 189 TYR A O 1
ATOM 1431 N N . SER A 1 190 ? 17.935 2.454 -19.030 1.00 91.19 190 SER A N 1
ATOM 1432 C CA . SER A 1 190 ? 19.140 1.633 -18.964 1.00 91.19 190 SER A CA 1
ATOM 1433 C C . SER A 1 190 ? 19.486 1.035 -20.334 1.00 91.19 190 SER A C 1
ATOM 1435 O O . SER A 1 190 ? 18.615 0.775 -21.170 1.00 91.19 190 SER A O 1
ATOM 1437 N N . ASN A 1 191 ? 20.776 0.764 -20.538 1.00 82.50 191 ASN A N 1
ATOM 1438 C CA . ASN A 1 191 ? 21.274 -0.042 -21.657 1.00 82.50 191 ASN A CA 1
ATOM 1439 C C . ASN A 1 191 ? 21.343 -1.540 -21.289 1.00 82.50 191 ASN A C 1
ATOM 1441 O O . ASN A 1 191 ? 22.105 -2.298 -21.887 1.00 82.50 191 ASN A O 1
ATOM 1445 N N . GLY A 1 192 ? 20.601 -1.958 -20.256 1.00 79.69 192 GLY A N 1
ATOM 1446 C CA . GLY A 1 192 ? 20.577 -3.333 -19.771 1.00 79.69 192 GLY A CA 1
ATOM 1447 C C . GLY A 1 192 ? 19.817 -4.272 -20.708 1.00 79.69 192 GLY A C 1
ATOM 1448 O O . GLY A 1 192 ? 18.944 -3.864 -21.470 1.00 79.69 192 GLY A O 1
ATOM 1449 N N . THR A 1 193 ? 20.124 -5.566 -20.628 1.00 83.50 193 THR A N 1
ATOM 1450 C CA . THR A 1 193 ? 19.386 -6.616 -21.353 1.00 83.50 193 THR A CA 1
ATOM 1451 C C . THR A 1 193 ? 18.202 -7.161 -20.552 1.00 83.50 193 THR A C 1
ATOM 1453 O O . THR A 1 193 ? 17.437 -7.982 -21.055 1.00 83.50 193 THR A O 1
ATOM 1456 N N . ASP A 1 194 ? 18.019 -6.700 -19.315 1.00 87.75 194 ASP A N 1
ATOM 1457 C CA . ASP A 1 194 ? 16.986 -7.122 -18.367 1.00 87.75 194 ASP A CA 1
ATOM 1458 C C . ASP A 1 194 ? 15.638 -6.389 -18.558 1.00 87.75 194 ASP A C 1
ATOM 1460 O O . ASP A 1 194 ? 14.724 -6.500 -17.734 1.00 87.75 194 ASP A O 1
ATOM 1464 N N . ILE A 1 195 ? 15.484 -5.640 -19.654 1.00 94.00 195 ILE A N 1
ATOM 1465 C CA . ILE A 1 195 ? 14.243 -4.979 -20.063 1.00 94.00 195 ILE A CA 1
ATOM 1466 C C . ILE A 1 195 ? 13.905 -5.271 -21.522 1.00 94.00 195 ILE A C 1
ATOM 1468 O O . ILE A 1 195 ? 14.771 -5.275 -22.393 1.00 94.00 195 ILE A O 1
ATOM 1472 N N . ASP A 1 196 ? 12.623 -5.496 -21.800 1.00 95.38 196 ASP A N 1
ATOM 1473 C CA . ASP A 1 196 ? 12.117 -5.530 -23.170 1.00 95.38 196 ASP A CA 1
ATOM 1474 C C . ASP A 1 196 ? 12.172 -4.125 -23.804 1.00 95.38 196 ASP A C 1
ATOM 1476 O O . ASP A 1 196 ? 11.627 -3.159 -23.263 1.00 95.38 196 ASP A O 1
ATOM 1480 N N . ALA A 1 197 ? 12.818 -4.001 -24.967 1.00 94.81 197 ALA A N 1
ATOM 1481 C CA . ALA A 1 197 ? 13.056 -2.706 -25.612 1.00 94.81 197 ALA A CA 1
ATOM 1482 C C . ALA A 1 197 ? 11.754 -1.995 -26.029 1.00 94.81 197 ALA A C 1
ATOM 1484 O O . ALA A 1 197 ? 11.642 -0.771 -25.910 1.00 94.81 197 ALA A O 1
ATOM 1485 N N . GLY A 1 198 ? 10.745 -2.752 -26.478 1.00 95.12 198 GLY A N 1
ATOM 1486 C CA . GLY A 1 198 ? 9.431 -2.210 -26.835 1.00 95.12 198 GLY A CA 1
ATOM 1487 C C . GLY A 1 198 ? 8.671 -1.687 -25.614 1.00 95.12 198 GLY A C 1
ATOM 1488 O O . GLY A 1 198 ? 8.083 -0.600 -25.650 1.00 95.12 198 GLY A O 1
ATOM 1489 N N . PHE A 1 199 ? 8.738 -2.416 -24.501 1.00 95.56 199 PHE A N 1
ATOM 1490 C CA . PHE A 1 199 ? 8.204 -1.988 -23.214 1.00 95.56 199 PHE A CA 1
ATOM 1491 C C . PHE A 1 199 ? 8.894 -0.719 -22.707 1.00 95.56 199 PHE A C 1
ATOM 1493 O O . PHE A 1 199 ? 8.201 0.244 -22.373 1.00 95.56 199 PHE A O 1
ATOM 1500 N N . ALA A 1 200 ? 10.230 -0.671 -22.721 1.00 96.50 200 ALA A N 1
ATOM 1501 C CA . ALA A 1 200 ? 10.992 0.519 -22.344 1.00 96.50 200 ALA A CA 1
ATOM 1502 C C . ALA A 1 200 ? 10.580 1.736 -23.188 1.00 96.50 200 ALA A C 1
ATOM 1504 O O . ALA A 1 200 ? 10.207 2.772 -22.639 1.00 96.50 200 ALA A O 1
ATOM 1505 N N . SER A 1 201 ? 10.546 1.587 -24.518 1.00 95.88 201 SER A N 1
ATOM 1506 C CA . SER A 1 201 ? 10.101 2.634 -25.449 1.00 95.88 201 SER A CA 1
ATOM 1507 C C . SER A 1 201 ? 8.686 3.133 -25.132 1.00 95.88 201 SER A C 1
ATOM 1509 O O . SER A 1 201 ? 8.441 4.339 -25.086 1.00 95.88 201 SER A O 1
ATOM 1511 N N . THR A 1 202 ? 7.760 2.218 -24.830 1.00 95.44 202 THR A N 1
ATOM 1512 C CA . THR A 1 202 ? 6.385 2.563 -24.443 1.00 95.44 202 THR A CA 1
ATOM 1513 C C . THR A 1 202 ? 6.349 3.382 -23.153 1.00 95.44 202 THR A C 1
ATOM 1515 O O . THR A 1 202 ? 5.620 4.370 -23.080 1.00 95.44 202 THR A O 1
ATOM 1518 N N . ARG A 1 203 ? 7.148 3.014 -22.141 1.00 96.31 203 ARG A N 1
ATOM 1519 C CA . ARG A 1 203 ? 7.181 3.719 -20.849 1.00 96.31 203 ARG A CA 1
ATOM 1520 C C . ARG A 1 203 ? 7.801 5.110 -20.945 1.00 96.31 203 ARG A C 1
ATOM 1522 O O . ARG A 1 203 ? 7.282 6.029 -20.316 1.00 96.31 203 ARG A O 1
ATOM 1529 N N . ARG A 1 204 ? 8.827 5.295 -21.782 1.00 96.62 204 ARG A N 1
ATOM 1530 C CA . ARG A 1 204 ? 9.483 6.601 -21.999 1.00 96.62 204 ARG A CA 1
ATOM 1531 C C . ARG A 1 204 ? 8.523 7.678 -22.522 1.00 96.62 204 ARG A C 1
ATOM 1533 O O . ARG A 1 204 ? 8.720 8.851 -22.238 1.00 96.62 204 ARG A O 1
ATOM 1540 N N . ARG A 1 205 ? 7.436 7.303 -23.217 1.00 95.12 205 ARG A N 1
ATOM 1541 C CA . ARG A 1 205 ? 6.440 8.261 -23.752 1.00 95.12 205 ARG A CA 1
ATOM 1542 C C . ARG A 1 205 ? 5.784 9.139 -22.682 1.00 95.12 205 ARG A C 1
ATOM 1544 O O . ARG A 1 205 ? 5.408 10.263 -22.982 1.00 95.12 205 ARG A O 1
ATOM 1551 N N . GLN A 1 206 ? 5.617 8.617 -21.466 1.00 94.81 206 GLN A N 1
ATOM 1552 C CA . GLN A 1 206 ? 5.020 9.336 -20.330 1.00 94.81 206 GLN A CA 1
ATOM 1553 C C . GLN A 1 206 ? 6.001 9.487 -19.163 1.00 94.81 206 GLN A C 1
ATOM 1555 O O . GLN A 1 206 ? 5.607 9.862 -18.066 1.00 94.81 206 GLN A O 1
ATOM 1560 N N . CYS A 1 207 ? 7.276 9.180 -19.377 1.00 97.56 207 CYS A N 1
ATOM 1561 C CA . CYS A 1 207 ? 8.318 9.296 -18.368 1.00 97.56 207 CYS A CA 1
ATOM 1562 C C . CYS A 1 207 ? 9.593 9.770 -19.069 1.00 97.56 207 CYS A C 1
ATOM 1564 O O . CYS A 1 207 ? 10.415 8.930 -19.435 1.00 97.56 207 CYS A O 1
ATOM 1566 N N . PRO A 1 208 ? 9.713 11.084 -19.341 1.00 95.75 208 PRO A N 1
ATOM 1567 C CA . PRO A 1 208 ? 10.901 11.663 -19.953 1.00 95.75 208 PRO A CA 1
ATOM 1568 C C . PRO A 1 208 ? 12.150 11.468 -19.081 1.00 95.75 208 PRO A C 1
ATOM 1570 O O . PRO A 1 208 ? 12.062 11.183 -17.881 1.00 95.75 208 PRO A O 1
ATOM 1573 N N . GLN A 1 209 ? 13.322 11.616 -19.703 1.00 94.56 209 GLN A N 1
ATOM 1574 C CA . GLN A 1 209 ? 14.618 11.395 -19.053 1.00 94.56 209 GLN A CA 1
ATOM 1575 C C . GLN A 1 209 ? 14.902 12.437 -17.967 1.00 94.56 209 GLN A C 1
ATOM 1577 O O . GLN A 1 209 ? 15.533 12.128 -16.961 1.00 94.56 209 GLN A O 1
ATOM 1582 N N . GLU A 1 210 ? 14.382 13.642 -18.153 1.00 92.44 210 GLU A N 1
ATOM 1583 C CA . GLU A 1 210 ? 14.451 14.744 -17.205 1.00 92.44 210 GLU A CA 1
ATOM 1584 C C . GLU A 1 210 ? 13.010 15.213 -16.945 1.00 92.44 210 GLU A C 1
ATOM 1586 O O . GLU A 1 210 ? 12.174 15.185 -17.849 1.00 92.44 210 GLU A O 1
ATOM 1591 N N . ASP A 1 211 ? 12.699 15.579 -15.701 1.00 91.88 211 ASP A N 1
ATOM 1592 C CA . ASP A 1 211 ? 11.377 16.039 -15.244 1.00 91.88 211 ASP A CA 1
ATOM 1593 C C . ASP A 1 211 ? 10.233 15.001 -15.212 1.00 91.88 211 ASP A C 1
ATOM 1595 O O . ASP A 1 211 ? 10.401 13.794 -15.391 1.00 91.88 211 ASP A O 1
ATOM 1599 N N . GLN A 1 212 ? 9.032 15.485 -14.867 1.00 93.00 212 GLN A N 1
ATOM 1600 C CA . GLN A 1 212 ? 7.774 14.729 -14.779 1.00 93.00 212 GLN A CA 1
ATOM 1601 C C . GLN A 1 212 ? 7.833 13.498 -13.852 1.00 93.00 212 GLN A C 1
ATOM 1603 O O . GLN A 1 212 ? 7.213 12.466 -14.109 1.00 93.00 212 GLN A O 1
ATOM 1608 N N . ASN A 1 213 ? 8.545 13.627 -12.724 1.00 94.44 213 ASN A N 1
ATOM 1609 C CA . ASN A 1 213 ? 8.695 12.579 -11.703 1.00 94.44 213 ASN A CA 1
ATOM 1610 C C . ASN A 1 213 ? 7.364 11.958 -11.259 1.00 94.44 213 ASN A C 1
ATOM 1612 O O . ASN A 1 213 ? 7.312 10.751 -11.035 1.00 94.44 213 ASN A O 1
ATOM 1616 N N . GLY A 1 214 ? 6.304 12.765 -11.166 1.00 96.38 214 GLY A N 1
ATOM 1617 C CA . GLY A 1 214 ? 4.986 12.340 -10.694 1.00 96.38 214 GLY A CA 1
ATOM 1618 C C . GLY A 1 214 ? 4.127 11.594 -11.718 1.00 96.38 214 GLY A C 1
ATOM 1619 O O . GLY A 1 214 ? 3.070 11.086 -11.343 1.00 96.38 214 GLY A O 1
ATOM 1620 N N . ASN A 1 215 ? 4.541 11.499 -12.989 1.00 98.00 215 ASN A N 1
ATOM 1621 C CA . ASN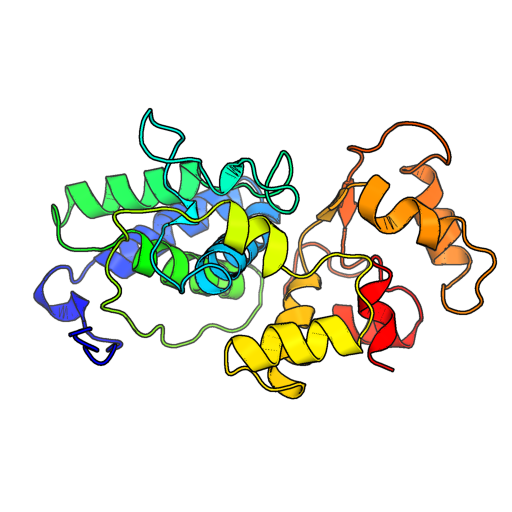 A 1 215 ? 3.751 10.792 -13.997 1.00 98.00 215 ASN A CA 1
ATOM 1622 C C . ASN A 1 215 ? 3.582 9.321 -13.628 1.00 98.00 215 ASN A C 1
ATOM 1624 O O . ASN A 1 215 ? 4.524 8.655 -13.202 1.00 98.00 215 ASN A O 1
ATOM 1628 N N . LEU A 1 216 ? 2.370 8.806 -13.813 1.00 97.62 216 LEU A N 1
ATOM 1629 C CA . LEU A 1 216 ? 1.992 7.477 -13.357 1.00 97.62 216 LEU A CA 1
ATOM 1630 C C . LEU A 1 216 ? 2.039 6.469 -14.500 1.00 97.62 216 LEU A C 1
ATOM 1632 O O . LEU A 1 216 ? 1.488 6.708 -15.571 1.00 97.62 216 LEU A O 1
ATOM 1636 N N . ALA A 1 217 ? 2.618 5.301 -14.239 1.00 97.75 217 ALA A N 1
ATOM 1637 C CA . ALA A 1 217 ? 2.532 4.145 -15.122 1.00 97.75 217 ALA A CA 1
ATOM 1638 C C . ALA A 1 217 ? 1.959 2.935 -14.371 1.00 97.75 217 ALA A C 1
ATOM 1640 O O . ALA A 1 217 ? 2.305 2.724 -13.205 1.00 97.75 217 ALA A O 1
ATOM 1641 N N . PRO A 1 218 ? 1.096 2.127 -15.010 1.00 97.81 218 PRO A N 1
ATOM 1642 C CA . PRO A 1 218 ? 0.594 0.899 -14.412 1.00 97.81 218 PRO A CA 1
ATOM 1643 C C . PRO A 1 218 ? 1.717 -0.106 -14.145 1.00 97.81 218 PRO A C 1
ATOM 1645 O O . PRO A 1 218 ? 2.614 -0.266 -14.974 1.00 97.81 218 PRO A O 1
ATOM 1648 N N . LEU A 1 219 ? 1.635 -0.785 -12.998 1.00 97.31 219 LEU A N 1
ATOM 1649 C CA . LEU A 1 219 ? 2.588 -1.825 -12.594 1.00 97.31 219 LEU A CA 1
ATOM 1650 C C . LEU A 1 219 ? 2.449 -3.100 -13.448 1.00 97.31 219 LEU A C 1
ATOM 1652 O O . LEU A 1 219 ? 3.456 -3.735 -13.758 1.00 97.31 219 LEU A O 1
ATOM 1656 N N . ASP A 1 220 ? 1.229 -3.413 -13.893 1.00 96.38 220 ASP A N 1
ATOM 1657 C CA . ASP A 1 220 ? 0.930 -4.438 -14.897 1.00 96.38 220 ASP A CA 1
ATOM 1658 C C . ASP A 1 220 ? 0.469 -3.782 -16.203 1.00 96.38 220 ASP A C 1
ATOM 1660 O O . ASP A 1 220 ? -0.478 -2.995 -16.214 1.00 96.38 220 ASP A O 1
ATOM 1664 N N . LEU A 1 221 ? 1.124 -4.100 -17.324 1.00 91.31 221 LEU A N 1
ATOM 1665 C CA . LEU A 1 221 ? 0.756 -3.515 -18.614 1.00 91.31 221 LEU A CA 1
ATOM 1666 C C . LEU A 1 221 ? -0.469 -4.166 -19.277 1.00 91.31 221 LEU A C 1
ATOM 1668 O O . LEU A 1 221 ? -1.038 -3.558 -20.180 1.00 91.31 221 LEU A O 1
ATOM 1672 N N . VAL A 1 222 ? -0.810 -5.402 -18.903 1.00 94.88 222 VAL A N 1
ATOM 1673 C CA . VAL A 1 222 ? -1.807 -6.241 -19.585 1.00 94.88 222 VAL A CA 1
ATOM 1674 C C . VAL A 1 222 ? -3.165 -6.074 -18.918 1.00 94.88 222 VAL A C 1
ATOM 1676 O O . VAL A 1 222 ? -4.154 -5.797 -19.594 1.00 94.88 222 VAL A O 1
ATOM 1679 N N . THR A 1 223 ? -3.209 -6.191 -17.591 1.00 96.25 223 THR A N 1
ATOM 1680 C CA . THR A 1 223 ? -4.441 -6.099 -16.794 1.00 96.25 223 THR A CA 1
ATOM 1681 C C . THR A 1 223 ? -4.277 -5.134 -15.612 1.00 96.25 223 THR A C 1
ATOM 1683 O O . THR A 1 223 ? -4.458 -5.519 -14.463 1.00 96.25 223 THR A O 1
ATOM 1686 N N . PRO A 1 224 ? -4.033 -3.828 -15.853 1.00 95.31 224 PRO A N 1
ATOM 1687 C CA . PRO A 1 224 ? -3.643 -2.851 -14.817 1.00 95.31 224 PRO A CA 1
ATOM 1688 C C . PRO A 1 224 ? -4.628 -2.680 -13.643 1.00 95.31 224 PRO A C 1
ATOM 1690 O O . PRO A 1 224 ? -4.297 -2.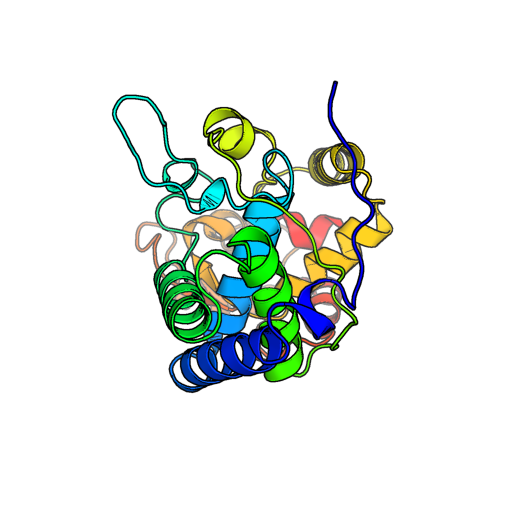064 -12.628 1.00 95.31 224 PRO A O 1
ATOM 1693 N N . ASN A 1 225 ? -5.854 -3.183 -13.801 1.00 95.44 225 ASN A N 1
ATOM 1694 C CA . ASN A 1 225 ? -6.972 -3.050 -12.872 1.00 95.44 225 ASN A CA 1
ATOM 1695 C C . ASN A 1 225 ? -7.573 -4.406 -12.441 1.00 95.44 225 ASN A C 1
ATOM 1697 O O . ASN A 1 225 ? -8.682 -4.418 -11.895 1.00 95.44 225 ASN A O 1
ATOM 1701 N N . GLN A 1 226 ? -6.904 -5.531 -12.725 1.00 97.12 226 GLN A N 1
ATOM 1702 C CA . GLN A 1 226 ? -7.319 -6.865 -12.277 1.00 97.12 226 GLN A CA 1
ATOM 1703 C C . GLN A 1 226 ? -6.174 -7.531 -11.512 1.00 97.12 226 GLN A C 1
ATOM 1705 O O . GLN A 1 226 ? -5.042 -7.558 -11.983 1.00 97.12 226 GLN A O 1
ATOM 1710 N N . LEU A 1 227 ? -6.460 -8.037 -10.312 1.00 97.88 227 LEU A N 1
ATOM 1711 C CA . LEU A 1 227 ? -5.469 -8.747 -9.508 1.00 97.88 227 LEU A CA 1
ATOM 1712 C C . LEU A 1 227 ? -5.418 -10.202 -9.974 1.00 97.88 227 LEU A C 1
ATOM 1714 O O . LEU A 1 227 ? -6.228 -11.023 -9.549 1.00 97.88 227 LEU A O 1
ATOM 1718 N N . ASP A 1 228 ? -4.478 -10.498 -10.869 1.00 97.12 228 ASP A N 1
ATOM 1719 C CA . ASP A 1 228 ? -4.303 -11.811 -11.484 1.00 97.12 228 ASP A CA 1
ATOM 1720 C C . ASP A 1 228 ? -2.811 -12.221 -11.522 1.00 97.12 228 ASP A C 1
ATOM 1722 O O . ASP A 1 228 ? -1.995 -11.749 -10.729 1.00 97.12 228 ASP A O 1
ATOM 1726 N N . ASN A 1 229 ? -2.444 -13.184 -12.374 1.00 96.50 229 ASN A N 1
ATOM 1727 C CA . ASN A 1 229 ? -1.070 -13.680 -12.486 1.00 96.50 229 ASN A CA 1
ATOM 1728 C C . ASN A 1 229 ? -0.267 -13.090 -13.663 1.00 96.50 229 ASN A C 1
ATOM 1730 O O . ASN A 1 229 ? 0.839 -13.569 -13.940 1.00 96.50 229 ASN A O 1
ATOM 1734 N N . ASN A 1 230 ? -0.784 -12.079 -14.366 1.00 96.94 230 ASN A N 1
ATOM 1735 C CA . ASN A 1 230 ? -0.101 -11.415 -15.475 1.00 96.94 230 ASN A CA 1
ATOM 1736 C C . ASN A 1 230 ? 1.152 -10.680 -15.017 1.00 96.94 230 ASN A C 1
ATOM 1738 O O . ASN A 1 230 ? 2.137 -10.717 -15.753 1.00 96.94 230 ASN A O 1
ATOM 1742 N N . TYR A 1 231 ? 1.189 -10.169 -13.782 1.00 96.38 231 TYR A N 1
ATOM 1743 C CA . TYR A 1 231 ? 2.418 -9.684 -13.152 1.00 96.38 231 TYR A CA 1
ATOM 1744 C C . TYR A 1 231 ? 3.595 -10.647 -13.377 1.00 96.38 231 TYR A C 1
ATOM 1746 O O . TYR A 1 231 ? 4.605 -10.278 -13.974 1.00 96.38 231 TYR A O 1
ATOM 1754 N N . PHE A 1 232 ? 3.437 -11.921 -13.010 1.00 96.25 232 PHE A N 1
ATOM 1755 C CA . PHE A 1 232 ? 4.497 -12.922 -13.156 1.00 96.25 232 PHE A CA 1
ATOM 1756 C C . PHE A 1 232 ? 4.797 -13.262 -14.624 1.00 96.25 232 PHE A C 1
ATOM 1758 O O . PHE A 1 232 ? 5.952 -13.514 -14.978 1.00 96.25 232 PHE A O 1
ATOM 1765 N N . LYS A 1 233 ? 3.789 -13.239 -15.509 1.00 96.06 233 LYS A N 1
ATOM 1766 C CA . LYS A 1 233 ? 3.998 -13.428 -16.957 1.00 96.06 233 LYS A CA 1
ATOM 1767 C C . LYS A 1 233 ? 4.818 -12.281 -17.553 1.00 96.06 233 LYS A C 1
ATOM 1769 O O . LYS A 1 233 ? 5.704 -12.539 -18.367 1.00 96.06 233 LYS A O 1
ATOM 1774 N N . ASN A 1 234 ? 4.575 -11.046 -17.114 1.00 95.19 234 ASN A N 1
ATOM 1775 C CA . ASN A 1 234 ? 5.325 -9.863 -17.526 1.00 95.19 234 ASN A CA 1
ATOM 1776 C C . ASN A 1 234 ? 6.792 -9.966 -17.095 1.00 95.19 234 ASN A C 1
ATOM 1778 O O . ASN A 1 234 ? 7.678 -9.675 -17.899 1.00 95.19 234 ASN A O 1
ATOM 1782 N N . LEU A 1 235 ? 7.073 -10.445 -15.876 1.00 94.62 235 LEU A N 1
ATOM 1783 C CA . LEU A 1 235 ? 8.451 -10.643 -15.406 1.00 94.62 235 LEU A CA 1
ATOM 1784 C C . LEU A 1 235 ? 9.234 -11.611 -16.296 1.00 94.62 235 LEU A C 1
ATOM 1786 O O . LEU A 1 235 ? 10.337 -11.283 -16.729 1.00 94.62 235 LEU A O 1
ATOM 1790 N N . ARG A 1 236 ? 8.633 -12.749 -16.668 1.00 93.69 236 ARG A N 1
ATOM 1791 C CA . ARG A 1 236 ? 9.255 -13.722 -17.588 1.00 93.69 236 ARG A CA 1
ATOM 1792 C C . ARG A 1 236 ? 9.551 -13.146 -18.975 1.00 93.69 236 ARG A C 1
ATOM 1794 O O . ARG A 1 236 ? 10.420 -13.657 -19.672 1.00 93.69 236 ARG A O 1
ATOM 1801 N N . GLN A 1 237 ? 8.837 -12.093 -19.370 1.00 93.75 237 GLN A N 1
ATOM 1802 C CA . GLN A 1 237 ? 9.042 -11.370 -20.626 1.00 93.75 237 GLN A CA 1
ATOM 1803 C C . GLN A 1 237 ? 9.920 -10.118 -20.466 1.00 93.75 237 GLN A C 1
ATOM 1805 O O . GLN A 1 237 ? 9.996 -9.326 -21.399 1.00 93.75 237 GLN A O 1
ATOM 1810 N N . ARG A 1 238 ? 10.563 -9.902 -19.306 1.00 94.00 238 ARG A N 1
ATOM 1811 C CA . ARG A 1 238 ? 11.359 -8.694 -18.995 1.00 94.00 238 ARG A CA 1
ATOM 1812 C C . ARG A 1 238 ? 10.551 -7.388 -19.049 1.00 94.00 238 ARG A C 1
ATOM 1814 O O . ARG A 1 238 ? 11.094 -6.312 -19.294 1.00 94.00 238 ARG A O 1
ATOM 1821 N N . LYS A 1 239 ? 9.245 -7.471 -18.775 1.00 95.19 239 LYS A N 1
ATOM 1822 C CA . LYS A 1 239 ? 8.283 -6.352 -18.758 1.00 95.19 239 LYS A CA 1
ATOM 1823 C C . LYS A 1 239 ? 7.859 -5.938 -17.341 1.00 95.19 239 LYS A C 1
ATOM 1825 O O . LYS A 1 239 ? 6.817 -5.314 -17.168 1.00 95.19 239 LYS A O 1
ATOM 1830 N N . GLY A 1 240 ? 8.646 -6.292 -16.322 1.00 94.38 240 GLY A N 1
ATOM 1831 C CA . GLY A 1 240 ? 8.488 -5.747 -14.968 1.00 94.38 240 GLY A CA 1
ATOM 1832 C C . GLY A 1 240 ? 8.824 -4.256 -14.932 1.00 94.38 240 GLY A C 1
ATOM 1833 O O . GLY A 1 240 ? 9.826 -3.843 -15.530 1.00 94.38 240 GLY A O 1
ATOM 1834 N N . LEU A 1 241 ? 7.992 -3.459 -14.253 1.00 95.69 241 LEU A N 1
ATOM 1835 C CA . LEU A 1 241 ? 8.132 -2.001 -14.213 1.00 95.69 241 LEU A CA 1
ATOM 1836 C C . LEU A 1 241 ? 9.270 -1.557 -13.291 1.00 95.69 241 LEU A C 1
ATOM 1838 O O . LEU A 1 241 ? 10.070 -0.720 -13.690 1.00 95.69 241 LEU A O 1
ATOM 1842 N N . LEU A 1 242 ? 9.341 -2.102 -12.075 1.00 94.44 242 LEU A N 1
ATOM 1843 C CA . LEU A 1 242 ? 10.338 -1.700 -11.077 1.00 94.44 242 LEU A CA 1
ATOM 1844 C C . LEU A 1 242 ? 11.568 -2.612 -11.142 1.00 94.44 242 LEU A C 1
ATOM 1846 O O . LEU A 1 242 ? 11.452 -3.815 -11.386 1.00 94.44 242 LEU A O 1
ATOM 1850 N N . SER A 1 243 ? 12.749 -2.052 -10.877 1.00 87.81 243 SER A N 1
ATOM 1851 C CA . SER A 1 243 ? 14.029 -2.774 -10.960 1.00 87.81 243 SER A CA 1
ATOM 1852 C C . SER A 1 243 ? 14.122 -3.964 -10.014 1.00 87.81 243 SER A C 1
ATOM 1854 O O . SER A 1 243 ? 14.752 -4.962 -10.346 1.00 87.81 243 SER A O 1
ATOM 1856 N N . ASN A 1 244 ? 13.506 -3.896 -8.836 1.00 85.50 244 ASN A N 1
ATOM 1857 C CA . ASN A 1 244 ? 13.536 -5.000 -7.883 1.00 85.50 244 ASN A CA 1
ATOM 1858 C C . ASN A 1 244 ? 12.683 -6.217 -8.311 1.00 85.50 244 ASN A C 1
ATOM 1860 O O . ASN A 1 244 ? 13.001 -7.339 -7.927 1.00 85.50 244 ASN A O 1
ATOM 1864 N N . GLN A 1 245 ? 11.666 -6.029 -9.160 1.00 81.38 245 GLN A N 1
ATOM 1865 C CA . GLN A 1 245 ? 10.721 -7.082 -9.559 1.00 81.38 245 GLN A CA 1
ATOM 1866 C C . GLN A 1 245 ? 11.343 -8.123 -10.497 1.00 81.38 245 GLN A C 1
ATOM 1868 O O . GLN A 1 245 ? 10.947 -9.283 -10.500 1.00 81.38 245 GLN A O 1
ATOM 1873 N N . ILE A 1 246 ? 12.312 -7.718 -11.316 1.00 77.62 246 ILE A N 1
ATOM 1874 C CA . ILE A 1 246 ? 12.974 -8.610 -12.279 1.00 77.62 246 ILE A CA 1
ATOM 1875 C C . ILE A 1 246 ? 14.095 -9.446 -11.654 1.00 77.62 246 ILE A C 1
ATOM 1877 O O . ILE A 1 246 ? 14.650 -10.302 -12.328 1.00 77.62 246 ILE A O 1
ATOM 1881 N N . LYS A 1 247 ? 14.417 -9.226 -10.373 1.00 79.50 247 LYS A N 1
ATOM 1882 C CA . LYS A 1 247 ? 15.495 -9.937 -9.672 1.00 79.50 247 LYS A CA 1
ATOM 1883 C C . LYS A 1 247 ? 15.067 -11.318 -9.158 1.00 79.50 247 LYS A C 1
ATOM 1885 O O . LYS A 1 247 ? 15.873 -11.994 -8.536 1.00 79.50 247 LYS A O 1
ATOM 1890 N N . PHE A 1 248 ? 13.809 -11.723 -9.354 1.00 73.56 248 PHE A N 1
ATOM 1891 C CA . PHE A 1 248 ? 13.278 -13.006 -8.868 1.00 73.56 248 PHE A CA 1
ATOM 1892 C C . PHE A 1 248 ? 13.660 -14.216 -9.731 1.00 73.56 248 PHE A C 1
ATOM 1894 O O . PHE A 1 248 ? 13.408 -15.344 -9.306 1.00 73.56 248 PHE A O 1
ATOM 1901 N N . PHE A 1 249 ? 14.204 -13.986 -10.929 1.00 60.75 249 PHE A N 1
ATOM 1902 C CA . PHE A 1 249 ? 14.471 -15.003 -11.945 1.00 60.75 249 PHE A CA 1
ATOM 1903 C C . PHE A 1 249 ? 15.900 -14.912 -12.466 1.00 60.75 249 PHE A C 1
ATOM 1905 O O . PHE A 1 249 ? 16.401 -13.772 -12.594 1.00 60.75 249 PHE A O 1
#

Sequence (249 aa):
MQCHAQLSSTFYDRTCPNALTTIRTTIRQAISSERRMAASLIRLHFHDCFVQGCDASLLLDETPTIVSEKTALPNLGSVRGFGIIEDAKREVEKTCPGIVSCADILAVAARDASSLVGGPSWTVKLGRRDSTTASHTLAETDLPGPFDPLSRLISGFANKGLSTRDMVALSGSHSIGQAQCFLFRDRIYSNGTDIDAGFASTRRRQCPQEDQNGNLAPLDLVTPNQLDNNYFKNLRQRKGLLSNQIKFF

InterPro domains:
  IPR000823 Plant peroxidase [PR00461] (16-35)
  IPR000823 Plant peroxidase [PR00461] (40-60)
  IPR000823 Plant peroxidase [PR00461] (80-93)
  IPR000823 Plant peroxidase [PR00461] (99-109)
  IPR000823 Plant peroxidase [PR00461] (118-133)
  IPR000823 Plant peroxidase [PR00461] (165-177)
  IPR000823 Plant peroxidase [PR00461] (218-233)
  IPR000823 Plant peroxidase [PR00461] (234-249)
  IPR000823 Plant peroxidase [PTHR31388] (6-244)
  IPR002016 Haem peroxidase [PF00141] (24-243)
  IPR002016 Haem peroxidase [PR00458] (38-52)
  IPR002016 Haem peroxidase [PR00458] (100-117)
  IPR002016 Haem peroxidase [PR00458] (118-130)
  IPR002016 Haem peroxidase [PR00458] (166-181)
  IPR002016 Haem peroxidase [PR00458] (220-235)
  IPR002016 Haem peroxidase [PS50873] (6-249)
  IPR010255 Haem peroxidase superfamily [SSF48113] (6-243)
  IPR019793 Peroxidases heam-ligand binding site [PS00435] (166-176)
  IPR019794 Peroxidase, active site [PS00436] (38-49)
  IPR033905 Secretory peroxidase [cd00693] (6-242)

Organism: Solanum tuberosum (NCBI:txid4113)

pLDDT: mean 95.58, std 8.01, range [32.34, 98.94]

Radius of gyration: 18.62 Å; chains: 1; bounding box: 44×35×56 Å

Secondary structure (DSSP, 8-state):
----PPPBTTTTTTT-TTHHHHHHHHHHHHHHH-TTHHHHHHHHHHHHHHTTSSSSGGGPPPBTTB--GGGSTTTTTT---HHHHHHHHHHHHHHSTTTS-HHHHHHHHHHHHHHHTT-------B-----S---HHHHHHHSPPTT--HHHHHHHHHTTT--HHHHHHHHGGGGSSEEEGGGTHHHHH---SSS-HHHHHHHHTTS-SSS-TT-EEES-SS-TTS-SSHHHHHHHTT--SSTTGGGG-